Protein AF-K5XKE0-F1 (afdb_monomer_lite)

Structure (mmCIF, N/CA/C/O backbone):
data_AF-K5XKE0-F1
#
_entry.id   AF-K5XKE0-F1
#
loop_
_atom_site.group_PDB
_atom_site.id
_atom_site.type_symbol
_atom_site.label_atom_id
_atom_site.label_alt_id
_atom_site.label_comp_id
_atom_site.label_asym_id
_atom_site.label_entity_id
_atom_site.label_seq_id
_atom_site.pdbx_PDB_ins_code
_atom_site.Cartn_x
_atom_site.Cartn_y
_atom_site.Cartn_z
_atom_site.occupancy
_atom_site.B_iso_or_equiv
_atom_site.auth_seq_id
_atom_site.auth_comp_id
_atom_site.auth_asym_id
_atom_site.auth_atom_id
_atom_site.pdbx_PDB_model_num
ATOM 1 N N . MET A 1 1 ? 7.390 7.926 18.618 1.00 36.25 1 MET A N 1
ATOM 2 C CA . MET A 1 1 ? 7.540 6.797 17.680 1.00 36.25 1 MET A CA 1
ATOM 3 C C . MET A 1 1 ? 6.178 6.136 17.581 1.00 36.25 1 MET A C 1
ATOM 5 O O . MET A 1 1 ? 5.683 5.701 18.612 1.00 36.25 1 MET A O 1
ATOM 9 N N . LYS A 1 2 ? 5.508 6.191 16.423 1.00 45.75 2 LYS A N 1
ATOM 10 C CA . LYS A 1 2 ? 4.276 5.412 16.222 1.00 45.75 2 LYS A CA 1
ATOM 11 C C . LYS A 1 2 ? 4.699 3.941 16.206 1.00 45.75 2 LYS A C 1
ATOM 13 O O . LYS A 1 2 ? 5.655 3.611 15.512 1.00 45.75 2 LYS A O 1
ATOM 18 N N . HIS A 1 3 ? 4.086 3.112 17.042 1.00 51.59 3 HIS A N 1
ATOM 19 C CA . HIS A 1 3 ? 4.340 1.675 17.023 1.00 51.59 3 HIS A CA 1
ATOM 20 C C . HIS A 1 3 ? 3.847 1.109 15.686 1.00 51.59 3 HIS A C 1
ATOM 22 O O . HIS A 1 3 ? 2.799 1.536 15.206 1.00 51.59 3 HIS A O 1
ATOM 28 N N . SER A 1 4 ? 4.616 0.200 15.084 1.00 66.31 4 SER A N 1
ATOM 29 C CA . SER A 1 4 ? 4.174 -0.546 13.904 1.00 66.31 4 SER A CA 1
ATOM 30 C C . SER A 1 4 ? 3.000 -1.443 14.278 1.00 66.31 4 SER A C 1
ATOM 32 O O . SER A 1 4 ? 3.098 -2.232 15.223 1.00 66.31 4 SER A O 1
ATOM 34 N N . GLU A 1 5 ? 1.903 -1.324 13.538 1.00 69.56 5 GLU A N 1
ATOM 35 C CA . GLU A 1 5 ? 0.714 -2.137 13.764 1.00 69.56 5 GLU A CA 1
ATOM 36 C C . GLU A 1 5 ? 0.885 -3.526 13.133 1.00 69.56 5 GLU A C 1
ATOM 38 O O . GLU A 1 5 ? 0.633 -4.526 13.812 1.00 69.56 5 GLU A O 1
ATOM 43 N N . ALA A 1 6 ? 1.421 -3.631 11.907 1.00 68.56 6 ALA A N 1
ATOM 44 C CA . ALA A 1 6 ? 1.561 -4.914 11.213 1.00 68.56 6 ALA A CA 1
ATOM 45 C C . ALA A 1 6 ? 2.436 -5.922 11.973 1.00 68.56 6 ALA A C 1
ATOM 47 O O . ALA A 1 6 ? 2.063 -7.090 12.105 1.00 68.56 6 ALA A O 1
ATOM 48 N N . ALA A 1 7 ? 3.580 -5.486 12.513 1.00 68.38 7 ALA A N 1
ATOM 49 C CA . ALA A 1 7 ? 4.486 -6.388 13.225 1.00 68.38 7 ALA A CA 1
ATOM 50 C C . ALA A 1 7 ? 3.858 -6.959 14.502 1.00 68.38 7 ALA A C 1
ATOM 52 O O . ALA A 1 7 ? 4.050 -8.137 14.808 1.00 68.38 7 ALA A O 1
ATOM 53 N N . SER A 1 8 ? 3.075 -6.149 15.224 1.00 68.75 8 SER A N 1
ATOM 54 C CA . SER A 1 8 ? 2.383 -6.604 16.432 1.00 68.75 8 SER A CA 1
ATOM 55 C C . SER A 1 8 ? 1.362 -7.706 16.126 1.00 68.75 8 SER A C 1
ATOM 57 O O . SER A 1 8 ? 1.310 -8.704 16.843 1.00 68.75 8 SER A O 1
ATOM 59 N N . PHE A 1 9 ? 0.631 -7.594 15.010 1.00 69.62 9 PHE A N 1
ATOM 60 C CA . PHE A 1 9 ? -0.371 -8.588 14.608 1.00 69.62 9 PHE A CA 1
ATOM 61 C C . PHE A 1 9 ? 0.226 -9.892 14.079 1.00 69.62 9 PHE A C 1
ATOM 63 O O . PHE A 1 9 ? -0.380 -10.949 14.245 1.00 69.62 9 PHE A O 1
ATOM 70 N N . LEU A 1 10 ? 1.393 -9.836 13.435 1.00 71.81 10 LEU A N 1
ATOM 71 C CA . LEU A 1 10 ? 2.040 -11.023 12.871 1.00 71.81 10 LEU A CA 1
ATOM 72 C C . LEU A 1 10 ? 2.795 -11.843 13.921 1.00 71.81 10 LEU A C 1
ATOM 74 O O . LEU A 1 10 ? 2.858 -13.066 13.814 1.00 71.81 10 LEU A O 1
ATOM 78 N N . LEU A 1 11 ? 3.382 -11.182 14.921 1.00 73.12 11 LEU A N 1
ATOM 79 C CA . LEU A 1 11 ? 4.292 -11.827 15.870 1.00 73.12 11 LEU A CA 1
ATOM 80 C C . LEU A 1 11 ? 3.627 -12.203 17.197 1.00 73.12 11 LEU A C 1
ATOM 82 O O . LEU A 1 11 ? 4.141 -13.072 17.903 1.00 73.12 11 LEU A O 1
ATOM 86 N N . GLN A 1 12 ? 2.498 -11.580 17.546 1.00 69.00 12 GLN A N 1
ATOM 87 C CA . GLN A 1 12 ? 1.868 -11.755 18.851 1.00 69.00 12 GLN A CA 1
ATOM 88 C C . GLN A 1 12 ? 0.395 -12.142 18.709 1.00 69.00 12 GLN A C 1
ATOM 90 O O . GLN A 1 12 ? -0.429 -11.399 18.185 1.00 69.00 12 GLN A O 1
ATOM 95 N N . THR A 1 13 ? 0.043 -13.331 19.201 1.00 72.25 13 THR A N 1
ATOM 96 C CA . THR A 1 13 ? -1.358 -13.756 19.287 1.00 72.25 13 THR A CA 1
ATOM 97 C C . THR A 1 13 ? -1.984 -13.166 20.547 1.00 72.25 13 THR A C 1
ATOM 99 O O . THR A 1 13 ? -1.726 -13.647 21.649 1.00 72.25 13 THR A O 1
ATOM 102 N N . GLU A 1 14 ? -2.822 -12.143 20.392 1.00 74.62 14 GLU A N 1
ATOM 103 C CA . GLU A 1 14 ? -3.578 -11.544 21.496 1.00 74.62 14 GLU A CA 1
ATOM 104 C C . GLU A 1 14 ? -5.076 -11.507 21.206 1.00 74.62 14 GLU A C 1
ATOM 106 O O . GLU A 1 14 ? -5.518 -11.411 20.059 1.00 74.62 14 GLU A O 1
ATOM 111 N N . PHE A 1 15 ? -5.883 -11.552 22.266 1.00 71.69 15 PHE A N 1
ATOM 112 C CA . PHE A 1 15 ? -7.311 -11.289 22.145 1.00 71.69 15 PHE A CA 1
ATOM 113 C C . PHE A 1 15 ? -7.527 -9.797 21.898 1.00 71.69 15 PHE A C 1
ATOM 115 O O . PHE A 1 15 ? -7.317 -8.979 22.791 1.00 71.69 15 PHE A O 1
ATOM 122 N N . SER A 1 16 ? -7.991 -9.451 20.698 1.00 72.31 16 SER A N 1
ATOM 123 C CA . SER A 1 16 ? -8.361 -8.081 20.349 1.00 72.31 16 SER A CA 1
ATOM 124 C C . SER A 1 16 ? -9.872 -7.927 20.200 1.00 72.31 16 SER A C 1
ATOM 126 O O . SER A 1 16 ? -10.572 -8.820 19.724 1.00 72.31 16 SER A O 1
ATOM 128 N N . SER A 1 17 ? -10.385 -6.765 20.607 1.00 74.31 17 SER A N 1
ATOM 129 C CA . SER A 1 17 ? -11.772 -6.350 20.358 1.00 74.31 17 SER A CA 1
ATOM 130 C C . SER A 1 17 ? -11.982 -5.801 18.940 1.00 74.31 17 SER A C 1
ATOM 132 O O . SER A 1 17 ? -13.122 -5.550 18.538 1.00 74.31 17 SER A O 1
ATOM 134 N N . SER A 1 18 ? -10.892 -5.643 18.185 1.00 76.50 18 SER A N 1
ATOM 135 C CA . SER A 1 18 ? -10.869 -5.231 16.785 1.00 76.50 18 SER A CA 1
ATOM 136 C C . SER A 1 18 ? -10.507 -6.414 15.890 1.00 76.50 18 SER A C 1
ATOM 138 O O . SER A 1 18 ? -9.692 -7.262 16.248 1.00 76.50 18 SER A O 1
ATOM 140 N N . LEU A 1 19 ? -11.122 -6.465 14.710 1.00 82.94 19 LEU A N 1
ATOM 141 C CA . LEU A 1 19 ? -10.772 -7.410 13.655 1.00 82.94 19 LEU A CA 1
ATOM 142 C C . LEU A 1 19 ? -9.806 -6.723 12.691 1.00 82.94 19 LEU A C 1
ATOM 144 O O . LEU A 1 19 ? -10.128 -5.653 12.176 1.00 82.94 19 LEU A O 1
ATOM 148 N N . PHE A 1 20 ? -8.669 -7.357 12.430 1.00 85.44 20 PHE A N 1
ATOM 149 C CA . PHE A 1 20 ? -7.674 -6.882 11.475 1.00 85.44 20 PHE A CA 1
ATOM 150 C C . PHE A 1 20 ? -7.623 -7.821 10.278 1.00 85.44 20 PHE A C 1
ATOM 152 O O . PHE A 1 20 ? -7.700 -9.040 10.434 1.00 85.44 20 PHE A O 1
ATOM 159 N N . HIS A 1 21 ? -7.494 -7.252 9.087 1.00 88.62 21 HIS A N 1
ATOM 160 C CA . HIS A 1 21 ? -7.228 -7.993 7.866 1.00 88.62 21 HIS A CA 1
ATOM 161 C C . HIS A 1 21 ? -5.989 -7.397 7.202 1.00 88.62 21 HIS A C 1
ATOM 163 O O . HIS A 1 21 ? -5.938 -6.197 6.944 1.00 88.62 21 HIS A O 1
ATOM 169 N N . LEU A 1 22 ? -4.985 -8.244 6.987 1.00 91.38 22 LEU A N 1
ATOM 170 C CA . LEU A 1 22 ? -3.705 -7.879 6.394 1.00 91.38 22 LEU A CA 1
ATOM 171 C C . LEU A 1 22 ? -3.660 -8.408 4.965 1.00 91.38 22 LEU A C 1
ATOM 173 O O . LEU A 1 22 ? -3.876 -9.599 4.751 1.00 91.38 22 LEU A O 1
ATOM 177 N N . THR A 1 23 ? -3.371 -7.536 4.004 1.00 93.31 23 THR A N 1
ATOM 178 C CA . THR A 1 23 ? -3.175 -7.916 2.597 1.00 93.31 23 THR A CA 1
ATOM 179 C C . THR A 1 23 ? -1.802 -7.445 2.139 1.00 93.31 23 THR A C 1
ATOM 181 O O . THR A 1 23 ? -1.464 -6.277 2.302 1.00 93.31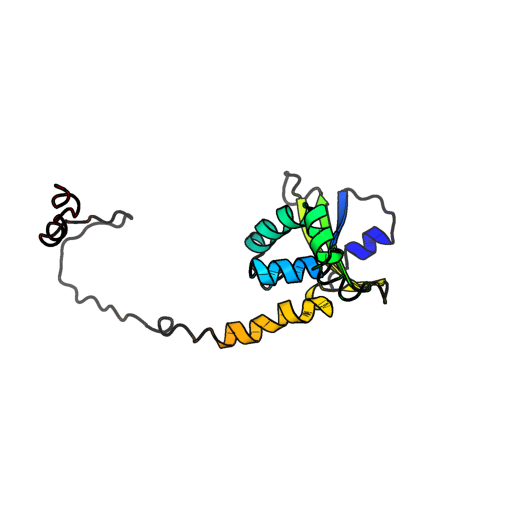 23 THR A O 1
ATOM 184 N N . ALA A 1 24 ? -0.998 -8.354 1.590 1.00 92.88 24 ALA A N 1
ATOM 185 C CA . ALA A 1 24 ? 0.313 -8.026 1.045 1.00 92.88 24 ALA A CA 1
ATOM 186 C C . ALA A 1 24 ? 0.188 -7.670 -0.438 1.00 92.88 24 ALA A C 1
ATOM 188 O O . ALA A 1 24 ? -0.350 -8.451 -1.222 1.00 92.88 24 ALA A O 1
ATOM 189 N N . HIS A 1 25 ? 0.720 -6.512 -0.814 1.00 93.81 25 HIS A N 1
ATOM 190 C CA . HIS A 1 25 ? 0.702 -5.988 -2.173 1.00 93.81 25 HIS A CA 1
ATOM 191 C C . HIS A 1 25 ? 2.125 -5.891 -2.734 1.00 93.81 25 HIS A C 1
ATOM 193 O O . HIS A 1 25 ? 3.034 -5.427 -2.031 1.00 93.81 25 HIS A O 1
ATOM 199 N N . PRO A 1 26 ? 2.343 -6.287 -4.000 1.00 93.00 26 PRO A N 1
ATOM 200 C CA . PRO A 1 26 ? 3.637 -6.141 -4.651 1.00 93.00 26 PRO A CA 1
ATOM 201 C C . PRO A 1 26 ? 3.931 -4.668 -4.957 1.00 93.00 26 PRO A C 1
ATOM 203 O O . PRO A 1 26 ? 3.034 -3.883 -5.271 1.00 93.00 26 PRO A O 1
ATOM 206 N N . THR A 1 27 ? 5.206 -4.282 -4.937 1.00 92.94 27 THR A N 1
ATOM 207 C CA . THR A 1 27 ? 5.631 -2.902 -5.234 1.00 92.94 27 THR A CA 1
ATOM 208 C C . THR A 1 27 ? 5.328 -2.483 -6.679 1.00 92.94 27 THR A C 1
ATOM 210 O O . THR A 1 27 ? 5.072 -1.306 -6.931 1.00 92.94 27 THR A O 1
ATOM 213 N N . SER A 1 28 ? 5.253 -3.435 -7.618 1.00 92.31 28 SER A N 1
ATOM 214 C CA . SER A 1 28 ? 4.862 -3.200 -9.018 1.00 92.31 28 SER A CA 1
ATOM 215 C C . SER A 1 28 ? 3.457 -2.602 -9.159 1.00 92.31 28 SER A C 1
ATOM 217 O O . SER A 1 28 ? 3.218 -1.804 -10.063 1.00 92.31 28 SER A O 1
ATOM 219 N N . LEU A 1 29 ? 2.532 -2.913 -8.241 1.00 93.81 29 LEU A N 1
ATOM 220 C CA . LEU A 1 29 ? 1.193 -2.314 -8.232 1.00 93.81 29 LEU A CA 1
ATOM 221 C C . LEU A 1 29 ? 1.260 -0.788 -8.065 1.00 93.81 29 LEU A C 1
ATOM 223 O O . LEU A 1 29 ? 0.513 -0.052 -8.706 1.00 93.81 29 LEU A O 1
ATOM 227 N N . PHE A 1 30 ? 2.175 -0.302 -7.229 1.00 94.12 30 PHE A N 1
ATOM 228 C CA . PHE A 1 30 ? 2.330 1.126 -6.950 1.00 94.12 30 PHE A CA 1
ATOM 229 C C . PHE A 1 30 ? 3.025 1.867 -8.090 1.00 94.12 30 PHE A C 1
ATOM 231 O O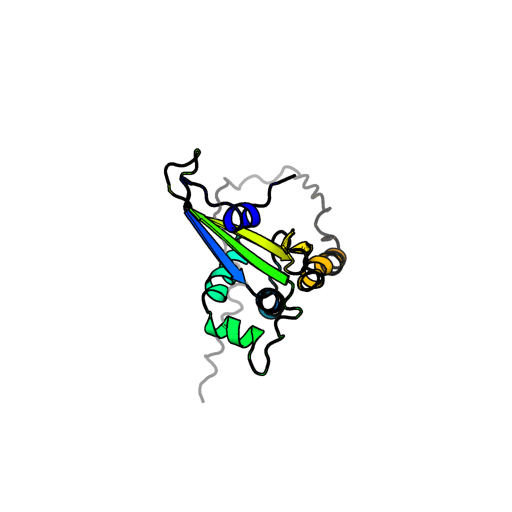 . PHE A 1 30 ? 2.647 2.996 -8.400 1.00 94.12 30 PHE A O 1
ATOM 238 N N . HIS A 1 31 ? 3.982 1.221 -8.758 1.00 92.56 31 HIS A N 1
ATOM 239 C CA . HIS A 1 31 ? 4.564 1.745 -9.997 1.00 92.56 31 HIS A CA 1
ATOM 240 C C . HIS A 1 31 ? 3.520 1.863 -11.100 1.00 92.56 31 HIS A C 1
ATOM 242 O O . HIS A 1 31 ? 3.432 2.901 -11.752 1.00 92.56 31 HIS A O 1
ATOM 248 N N . TYR A 1 32 ? 2.665 0.852 -11.249 1.00 93.69 32 TYR A N 1
ATOM 249 C CA . TYR A 1 32 ? 1.558 0.892 -12.199 1.00 93.69 32 TYR A CA 1
ATOM 250 C C . TYR A 1 32 ? 0.545 2.001 -11.874 1.00 93.69 32 TYR A C 1
ATOM 252 O O . TYR A 1 32 ? 0.156 2.759 -12.762 1.00 93.69 32 TYR A O 1
ATOM 260 N N . LEU A 1 33 ? 0.158 2.157 -10.601 1.00 94.75 33 LEU A N 1
ATOM 261 C CA . LEU A 1 33 ? -0.711 3.256 -10.158 1.00 94.75 33 LEU A CA 1
ATOM 262 C C . LEU A 1 33 ? -0.126 4.626 -10.500 1.00 94.75 33 LEU A C 1
ATOM 264 O O . LEU A 1 33 ? -0.839 5.511 -10.977 1.00 94.75 33 LEU A O 1
ATOM 268 N N . TYR A 1 34 ? 1.177 4.795 -10.295 1.00 93.81 34 TYR A N 1
ATOM 269 C CA . TYR A 1 34 ? 1.853 6.027 -10.659 1.00 93.81 34 TYR A CA 1
ATOM 270 C C . TYR A 1 34 ? 1.872 6.235 -12.175 1.00 93.81 34 TYR A C 1
ATOM 272 O O . TYR A 1 34 ? 1.499 7.301 -12.655 1.00 93.81 34 TYR A O 1
ATOM 280 N N . LYS A 1 35 ? 2.261 5.215 -12.937 1.00 92.31 35 LYS A N 1
ATOM 281 C CA . LYS A 1 35 ? 2.418 5.302 -14.388 1.00 92.31 35 LYS A CA 1
ATOM 282 C C . LYS A 1 35 ? 1.098 5.573 -15.110 1.00 92.31 35 LYS A C 1
ATOM 284 O O . LYS A 1 35 ? 1.055 6.464 -15.952 1.00 92.31 35 LYS A O 1
ATOM 289 N N . GLU A 1 36 ? 0.040 4.838 -14.769 1.00 94.00 36 GLU A N 1
ATOM 290 C CA . GLU A 1 36 ? -1.227 4.901 -15.509 1.00 94.00 36 GLU A CA 1
ATOM 291 C C . GLU A 1 36 ? -2.237 5.885 -14.921 1.00 94.00 36 GLU A C 1
ATOM 293 O O . GLU A 1 36 ? -3.047 6.451 -15.653 1.00 94.00 36 GLU A O 1
ATOM 298 N N . TYR A 1 37 ? -2.190 6.134 -13.609 1.00 94.19 37 TYR A N 1
ATOM 299 C CA . TYR A 1 37 ? -3.157 7.010 -12.940 1.00 94.19 37 TYR A CA 1
ATOM 300 C C . TYR A 1 37 ? -2.531 8.283 -12.368 1.00 94.19 37 TYR A C 1
ATOM 302 O O . TYR A 1 37 ? -3.264 9.142 -11.869 1.00 94.19 37 TYR A O 1
ATOM 310 N N . MET A 1 38 ? -1.202 8.440 -12.441 1.00 93.25 38 MET A N 1
ATOM 311 C CA . MET A 1 38 ? -0.465 9.558 -11.832 1.00 93.25 38 MET A CA 1
ATOM 312 C C . MET A 1 38 ? -0.783 9.695 -10.337 1.00 93.25 38 MET A C 1
ATOM 314 O O . MET A 1 38 ? -0.969 10.796 -9.812 1.00 93.25 38 MET A O 1
ATOM 318 N N . ILE A 1 39 ? -0.900 8.549 -9.659 1.00 94.25 39 ILE A N 1
ATOM 319 C CA . ILE A 1 39 ? -1.212 8.444 -8.234 1.00 94.25 39 ILE A CA 1
ATOM 320 C C . ILE A 1 39 ? -0.038 7.774 -7.521 1.00 94.25 39 ILE A C 1
ATOM 322 O O . ILE A 1 39 ? 0.208 6.582 -7.680 1.00 94.25 39 ILE A O 1
ATOM 326 N N . SER A 1 40 ? 0.659 8.545 -6.690 1.00 93.19 40 SER A N 1
ATOM 327 C CA . SER A 1 40 ? 1.624 8.032 -5.708 1.00 93.19 40 SER A CA 1
ATOM 328 C C . SER A 1 40 ? 0.935 7.725 -4.369 1.00 93.19 40 SER A C 1
ATOM 330 O O . SER A 1 40 ? -0.107 8.327 -4.081 1.00 93.19 40 SER A O 1
ATOM 332 N N . PRO A 1 41 ? 1.511 6.863 -3.510 1.00 93.06 41 PRO A N 1
ATOM 333 C CA . PRO A 1 41 ? 1.004 6.652 -2.156 1.00 93.06 41 PRO A CA 1
ATOM 334 C C . PRO A 1 41 ? 0.896 7.956 -1.341 1.00 93.06 41 PRO A C 1
ATOM 336 O O . PRO A 1 41 ? 1.661 8.903 -1.577 1.00 93.06 41 PRO A O 1
ATOM 339 N N . PRO A 1 42 ? -0.008 8.024 -0.347 1.00 90.44 42 PRO A N 1
ATOM 340 C CA . PRO A 1 42 ? -0.033 9.119 0.614 1.00 90.44 42 PRO A CA 1
ATOM 341 C C . PRO A 1 42 ? 1.327 9.274 1.321 1.00 90.44 42 PRO A C 1
ATOM 343 O O . PRO A 1 42 ? 2.007 8.276 1.570 1.00 90.44 42 PRO A O 1
ATOM 346 N N . PRO A 1 43 ? 1.756 10.507 1.648 1.00 89.00 43 PRO A N 1
ATOM 347 C CA . PRO A 1 43 ? 0.997 11.759 1.575 1.00 89.00 43 PRO A CA 1
ATOM 348 C C . PRO A 1 43 ? 1.116 12.501 0.228 1.00 89.00 43 PRO A C 1
ATOM 350 O O . PRO A 1 43 ? 0.729 13.664 0.143 1.00 89.00 43 PRO A O 1
ATOM 353 N N . ILE A 1 44 ? 1.707 11.893 -0.810 1.00 90.62 44 ILE A N 1
ATOM 354 C CA . ILE A 1 44 ? 1.966 12.585 -2.086 1.00 90.62 44 ILE A CA 1
ATOM 355 C C . ILE A 1 44 ? 0.663 12.853 -2.842 1.00 90.62 44 ILE A C 1
ATOM 357 O O . ILE A 1 44 ? 0.428 13.981 -3.273 1.00 90.62 44 ILE A O 1
ATOM 361 N N . SER A 1 45 ? -0.188 11.834 -2.974 1.00 92.50 45 SER A N 1
ATOM 362 C CA . SER A 1 45 ? -1.551 12.007 -3.487 1.00 92.50 45 SER A CA 1
ATOM 363 C C . SER A 1 45 ? -2.536 12.179 -2.330 1.00 92.50 45 SER A C 1
ATOM 365 O O . SER A 1 45 ? -2.335 11.565 -1.281 1.00 92.50 45 SER A O 1
ATOM 367 N N . PRO A 1 46 ? -3.637 12.934 -2.512 1.00 93.50 46 PRO A N 1
ATOM 368 C CA . PRO A 1 46 ? -4.707 12.994 -1.522 1.00 93.50 46 PRO A CA 1
ATOM 369 C C . PRO A 1 46 ? -5.299 11.607 -1.249 1.00 93.50 46 PRO A C 1
ATOM 371 O O . PRO A 1 46 ? -5.654 10.899 -2.194 1.00 93.50 46 PRO A O 1
ATOM 374 N N . ASP A 1 47 ? -5.485 11.264 0.026 1.00 91.94 47 ASP A N 1
ATOM 375 C CA . ASP A 1 47 ? -5.977 9.956 0.478 1.00 91.94 47 ASP A CA 1
ATOM 376 C C . ASP A 1 47 ? -7.233 9.503 -0.269 1.00 91.94 47 ASP A C 1
ATOM 378 O O . ASP A 1 47 ? -7.285 8.393 -0.786 1.00 91.94 47 ASP A O 1
ATOM 382 N N . VAL A 1 48 ? -8.238 10.377 -0.389 1.00 93.19 48 VAL A N 1
ATOM 383 C CA . VAL A 1 48 ? -9.518 10.043 -1.038 1.00 93.19 48 VAL A CA 1
ATOM 384 C C . VAL A 1 48 ? -9.316 9.603 -2.490 1.00 93.19 48 VAL A C 1
ATOM 386 O O . VAL A 1 48 ? -9.936 8.637 -2.928 1.00 93.19 48 VAL A O 1
ATOM 389 N N . LYS A 1 49 ? -8.428 10.286 -3.224 1.00 94.75 49 LYS A N 1
ATOM 390 C CA . LYS A 1 49 ? -8.111 9.960 -4.621 1.00 94.75 49 LYS A CA 1
ATOM 391 C C . LYS A 1 49 ? -7.266 8.693 -4.713 1.00 94.75 49 LYS A C 1
ATOM 393 O O . LYS A 1 49 ? -7.480 7.881 -5.604 1.00 94.75 49 LYS A O 1
ATOM 398 N N . PHE A 1 50 ? -6.304 8.529 -3.807 1.00 96.75 50 PHE A N 1
ATOM 399 C CA . PHE A 1 50 ? -5.482 7.327 -3.762 1.00 96.75 50 PHE A CA 1
ATOM 400 C C . PHE A 1 50 ? -6.354 6.085 -3.539 1.00 96.75 50 PHE A C 1
ATOM 402 O O . PHE A 1 50 ? -6.333 5.163 -4.350 1.00 96.75 50 PHE A O 1
ATOM 409 N N . TRP A 1 51 ? -7.181 6.092 -2.492 1.00 96.25 51 TRP A N 1
ATOM 410 C CA . TRP A 1 51 ? -8.011 4.947 -2.124 1.00 96.25 51 TRP A CA 1
ATOM 411 C C . TRP A 1 51 ? -9.104 4.637 -3.149 1.00 96.25 51 TRP A C 1
ATOM 413 O O . TRP A 1 51 ? -9.410 3.462 -3.352 1.00 96.25 51 TRP A O 1
ATOM 423 N N . SER A 1 52 ? -9.666 5.646 -3.827 1.00 96.38 52 SER A N 1
ATOM 424 C CA . SER A 1 52 ? -10.692 5.416 -4.854 1.00 96.38 52 SER A CA 1
ATOM 425 C C . SER A 1 52 ? -10.172 4.647 -6.071 1.00 96.38 52 SER A C 1
ATOM 427 O O . SER A 1 52 ? -10.961 3.982 -6.738 1.00 96.38 52 SER A O 1
ATOM 429 N N . VAL A 1 53 ? -8.864 4.708 -6.345 1.00 97.06 53 VAL A N 1
ATOM 430 C CA . VAL A 1 53 ? -8.218 3.965 -7.438 1.00 97.06 53 VAL A CA 1
ATOM 431 C C . VAL A 1 53 ? -7.542 2.695 -6.930 1.00 97.06 53 VAL A C 1
ATOM 433 O O . VAL A 1 53 ? -7.682 1.641 -7.547 1.00 97.06 53 VAL A O 1
ATOM 436 N N . PHE A 1 54 ? -6.845 2.774 -5.793 1.00 97.12 54 PHE A N 1
ATOM 437 C CA . PHE A 1 54 ? -6.108 1.651 -5.219 1.00 97.12 54 PHE A CA 1
ATOM 438 C C . PHE A 1 54 ? -7.019 0.458 -4.923 1.00 97.12 54 PHE A C 1
ATOM 440 O O . PHE A 1 54 ? -6.722 -0.637 -5.381 1.00 97.12 54 PHE A O 1
ATOM 447 N N . ILE A 1 55 ? -8.138 0.664 -4.219 1.00 95.94 55 ILE A N 1
ATOM 448 C CA . ILE A 1 55 ? -9.014 -0.425 -3.749 1.00 95.94 55 ILE A CA 1
ATOM 449 C C . ILE A 1 55 ? -9.561 -1.288 -4.902 1.00 95.94 55 ILE A C 1
ATOM 451 O O . ILE A 1 55 ? -9.314 -2.493 -4.907 1.00 95.94 55 ILE A O 1
ATOM 455 N N . PRO A 1 56 ? -10.270 -0.734 -5.908 1.00 96.44 56 PRO A N 1
ATOM 456 C CA . PRO A 1 56 ? -10.820 -1.565 -6.980 1.00 96.44 56 PRO A CA 1
ATOM 457 C C . PRO A 1 56 ? -9.736 -2.199 -7.862 1.00 96.44 56 PRO A C 1
ATOM 459 O O . PRO A 1 56 ? -10.002 -3.173 -8.563 1.00 96.44 56 PRO A O 1
ATOM 462 N N . LEU A 1 57 ? -8.519 -1.648 -7.886 1.00 95.50 57 LEU A N 1
ATOM 463 C CA . LEU A 1 57 ? -7.404 -2.245 -8.613 1.00 95.50 57 LEU A CA 1
ATOM 464 C C . LEU A 1 57 ? -6.754 -3.383 -7.820 1.00 95.50 57 LEU A C 1
ATOM 466 O O . LEU A 1 57 ? -6.522 -4.446 -8.385 1.00 95.50 57 LEU A O 1
ATOM 470 N N . SER A 1 58 ? -6.491 -3.182 -6.530 1.00 95.25 58 SER A N 1
ATOM 471 C CA . SER A 1 58 ? -5.812 -4.163 -5.682 1.00 95.25 58 SER A CA 1
ATOM 472 C C . SER A 1 58 ? -6.652 -5.423 -5.447 1.00 95.25 58 SER A C 1
ATOM 474 O O . SER A 1 58 ? -6.107 -6.513 -5.299 1.00 95.25 58 SER A O 1
ATOM 476 N N . GLU A 1 59 ? -7.981 -5.304 -5.500 1.00 95.19 59 GLU A N 1
ATOM 477 C CA . GLU A 1 59 ? -8.913 -6.435 -5.410 1.00 95.19 59 GLU A CA 1
ATOM 478 C C . GLU A 1 59 ? -8.977 -7.279 -6.703 1.00 95.19 59 GLU A C 1
ATOM 480 O O . GLU A 1 59 ? -9.461 -8.414 -6.682 1.00 95.19 59 GLU A O 1
ATOM 485 N N . ARG A 1 60 ? -8.452 -6.779 -7.834 1.00 94.94 60 ARG A N 1
ATOM 486 C CA . ARG A 1 60 ? -8.369 -7.519 -9.107 1.00 94.94 60 ARG A CA 1
ATOM 487 C C . ARG A 1 60 ? -7.108 -8.376 -9.151 1.00 94.94 60 ARG A C 1
ATOM 489 O O . ARG A 1 60 ? -6.191 -8.121 -9.927 1.00 94.94 60 ARG A O 1
ATOM 496 N N . THR A 1 61 ? -7.095 -9.427 -8.336 1.00 90.38 61 THR A N 1
ATOM 497 C CA . THR A 1 61 ? -5.937 -10.317 -8.131 1.00 90.38 61 THR A CA 1
ATOM 498 C C . THR A 1 61 ? -5.281 -10.782 -9.428 1.00 90.38 61 THR A C 1
ATOM 500 O O . THR A 1 61 ? -4.074 -10.654 -9.570 1.00 90.38 61 THR A O 1
ATOM 503 N N . HIS A 1 62 ? -6.061 -11.218 -10.421 1.00 93.25 62 HIS A N 1
ATOM 504 C CA . HIS A 1 62 ? -5.517 -11.652 -11.711 1.00 93.25 62 HIS A CA 1
ATOM 505 C C . HIS A 1 62 ? -4.768 -10.537 -12.466 1.00 93.25 62 HIS A C 1
ATOM 507 O O . HIS A 1 62 ? -3.749 -10.797 -13.100 1.00 93.25 62 HIS A O 1
ATOM 513 N N . GLU A 1 63 ? -5.252 -9.292 -12.421 1.00 92.12 63 GLU A N 1
ATOM 514 C CA . GLU A 1 63 ? -4.548 -8.167 -13.050 1.00 92.12 63 GLU A CA 1
ATOM 515 C C . GLU A 1 63 ? -3.258 -7.840 -12.295 1.00 92.12 63 GLU A C 1
ATOM 517 O O . GLU A 1 63 ? -2.216 -7.651 -12.918 1.00 92.12 63 GLU A O 1
ATOM 522 N N . VAL A 1 64 ? -3.310 -7.835 -10.960 1.00 91.75 64 VAL A N 1
ATOM 523 C CA . VAL A 1 64 ? -2.131 -7.622 -10.109 1.00 91.75 64 VAL A CA 1
ATOM 524 C C . VAL A 1 64 ? -1.077 -8.708 -10.357 1.00 91.75 64 VAL A C 1
ATOM 526 O O . VAL A 1 64 ? 0.100 -8.395 -10.530 1.00 91.75 64 VAL A O 1
ATOM 529 N N . ASP A 1 65 ? -1.497 -9.966 -10.483 1.00 91.12 65 ASP A N 1
ATOM 530 C CA . ASP A 1 65 ? -0.615 -11.089 -10.799 1.00 91.12 65 ASP A CA 1
ATOM 531 C C . ASP A 1 65 ? 0.031 -10.934 -12.178 1.00 91.12 65 ASP A C 1
ATOM 533 O O . ASP A 1 65 ? 1.215 -11.223 -12.336 1.00 91.12 65 ASP A O 1
ATOM 537 N N . LEU A 1 66 ? -0.698 -10.438 -13.182 1.00 91.75 66 LEU A N 1
ATOM 538 C CA . LEU A 1 66 ? -0.118 -10.148 -14.495 1.00 91.75 66 LEU A CA 1
ATOM 539 C C . LEU A 1 66 ? 0.899 -9.002 -14.442 1.00 91.75 66 LEU A C 1
ATOM 541 O O . LEU A 1 66 ? 1.921 -9.073 -15.127 1.00 91.75 66 LEU A O 1
ATOM 545 N N . LEU A 1 67 ? 0.658 -7.976 -13.621 1.00 89.69 67 LEU A N 1
ATOM 546 C CA . LEU A 1 67 ? 1.605 -6.875 -13.416 1.00 89.69 67 LEU A CA 1
ATOM 547 C C . LEU A 1 67 ? 2.904 -7.344 -12.747 1.00 89.69 67 LEU A C 1
ATOM 549 O O . LEU A 1 67 ? 3.968 -6.795 -13.032 1.00 89.69 67 LEU A O 1
ATOM 553 N N . SER A 1 68 ? 2.838 -8.347 -11.869 1.00 88.19 68 SER A N 1
ATOM 554 C CA . SER A 1 68 ? 4.013 -8.862 -11.154 1.00 88.19 68 SER A CA 1
ATOM 555 C C . SER A 1 68 ? 4.699 -10.037 -11.855 1.00 88.19 68 SER A C 1
ATOM 557 O O . SER A 1 68 ? 5.925 -10.087 -11.891 1.00 88.19 68 SER A O 1
ATOM 559 N N . PHE A 1 69 ? 3.940 -10.979 -12.412 1.00 87.75 69 PHE A N 1
ATOM 560 C CA . PHE A 1 69 ? 4.429 -12.274 -12.911 1.00 87.75 69 PHE A CA 1
ATOM 561 C C . PHE A 1 69 ? 4.095 -12.538 -14.386 1.00 87.75 69 PHE A C 1
ATOM 563 O O . PHE A 1 69 ? 4.469 -13.581 -14.925 1.00 87.75 69 PHE A O 1
ATOM 570 N N . GLY A 1 70 ? 3.377 -11.630 -15.049 1.00 86.94 70 GLY A N 1
ATOM 571 C CA . GLY A 1 70 ? 3.016 -11.773 -16.454 1.00 86.94 70 GLY A CA 1
ATOM 572 C C . GLY A 1 70 ? 4.198 -11.563 -17.413 1.00 86.94 70 GLY A C 1
ATOM 573 O O . GLY A 1 70 ? 5.262 -11.093 -17.012 1.00 86.94 70 GLY A O 1
ATOM 574 N N . PRO A 1 71 ? 4.014 -11.838 -18.719 1.00 86.25 71 PRO A N 1
ATOM 575 C CA . PRO A 1 71 ? 5.067 -11.693 -19.737 1.00 86.25 71 PRO A CA 1
ATOM 576 C C . PRO A 1 71 ? 5.643 -10.275 -19.864 1.00 86.25 71 PRO A C 1
ATOM 578 O O . PRO A 1 71 ? 6.767 -10.096 -20.327 1.00 86.25 71 PRO A O 1
ATOM 581 N N . HIS A 1 72 ? 4.854 -9.273 -19.474 1.00 83.25 72 HIS A N 1
ATOM 582 C CA . HIS A 1 72 ? 5.232 -7.859 -19.431 1.00 83.25 72 HIS A CA 1
ATOM 583 C C . HIS A 1 72 ? 5.235 -7.307 -18.003 1.00 83.25 72 HIS A C 1
ATOM 585 O O . HIS A 1 72 ? 5.251 -6.092 -17.822 1.00 83.25 72 HIS A O 1
ATOM 591 N N . GLY A 1 73 ? 5.166 -8.187 -17.003 1.00 80.56 73 GLY A N 1
ATOM 592 C CA . GLY A 1 73 ? 5.202 -7.782 -15.613 1.00 80.56 73 GLY A CA 1
ATOM 593 C C . GLY A 1 73 ? 6.546 -7.146 -15.285 1.00 80.56 73 GLY A C 1
ATOM 594 O O . GLY A 1 73 ? 7.592 -7.586 -15.762 1.00 80.56 73 GLY A O 1
ATOM 595 N N . GLU A 1 74 ? 6.525 -6.117 -14.445 1.00 76.19 74 GLU A N 1
ATOM 596 C CA . GLU A 1 74 ? 7.747 -5.439 -13.991 1.00 76.19 74 GLU A CA 1
ATOM 597 C C . GLU A 1 74 ? 8.557 -6.309 -13.012 1.00 76.19 74 GLU A C 1
ATOM 599 O O . GLU A 1 74 ? 9.667 -5.953 -12.614 1.00 76.19 74 GLU A O 1
ATOM 604 N N . GLY A 1 75 ? 8.018 -7.477 -12.646 1.00 68.19 75 GLY A N 1
ATOM 605 C CA . GLY A 1 75 ? 8.557 -8.328 -11.603 1.00 68.19 75 GLY A CA 1
ATOM 606 C C . GLY A 1 75 ? 8.213 -7.793 -10.215 1.00 68.19 75 GLY A C 1
ATOM 607 O O . GLY A 1 75 ? 7.876 -6.626 -10.018 1.00 68.19 75 GLY A O 1
ATOM 608 N N . SER A 1 76 ? 8.364 -8.647 -9.205 1.00 63.06 76 SER A N 1
ATOM 609 C CA . SER A 1 76 ? 8.564 -8.170 -7.836 1.00 63.06 76 SER A CA 1
ATOM 610 C C . SER A 1 76 ? 9.996 -7.637 -7.768 1.00 63.06 76 SER A C 1
ATOM 612 O O . SER A 1 76 ? 10.917 -8.404 -7.497 1.00 63.06 76 SER A O 1
ATOM 614 N N . SER A 1 77 ? 10.200 -6.364 -8.118 1.00 57.53 77 SER A N 1
ATOM 615 C CA . SER A 1 77 ? 11.509 -5.755 -8.438 1.00 57.53 77 SER A CA 1
ATOM 616 C C . SER A 1 77 ? 12.612 -5.937 -7.384 1.00 57.53 77 SER A C 1
ATOM 618 O O . SER A 1 77 ? 13.792 -5.822 -7.700 1.00 57.53 77 SER A O 1
ATOM 620 N N . CYS A 1 78 ? 12.264 -6.328 -6.165 1.00 59.59 78 CYS A N 1
ATOM 621 C CA . CYS A 1 78 ? 13.113 -7.122 -5.292 1.00 59.59 78 CYS A CA 1
ATOM 622 C C . CYS A 1 78 ? 12.158 -7.856 -4.348 1.00 59.59 78 CYS A C 1
ATOM 624 O O . CYS A 1 78 ? 11.409 -7.199 -3.631 1.00 59.59 78 CYS A O 1
ATOM 626 N N . GLY A 1 79 ? 12.114 -9.194 -4.338 1.00 66.81 79 GLY A N 1
ATOM 627 C CA . GLY A 1 79 ? 11.211 -9.985 -3.469 1.00 66.81 79 GLY A CA 1
ATOM 628 C C . GLY A 1 79 ? 11.428 -9.795 -1.957 1.00 66.81 79 GLY A C 1
ATOM 629 O O . GLY A 1 79 ? 10.947 -10.580 -1.147 1.00 66.81 79 GLY A O 1
ATOM 630 N N . THR A 1 80 ? 12.205 -8.784 -1.582 1.00 85.38 80 THR A N 1
ATOM 631 C CA . THR A 1 80 ? 12.561 -8.390 -0.229 1.00 85.38 80 THR A CA 1
ATOM 632 C C . THR A 1 80 ? 11.674 -7.279 0.314 1.00 85.38 80 THR A C 1
ATOM 634 O O . THR A 1 80 ? 11.729 -7.023 1.505 1.00 85.38 80 THR A O 1
ATOM 637 N N . GLU A 1 81 ? 10.869 -6.624 -0.521 1.00 91.12 81 GLU A N 1
ATO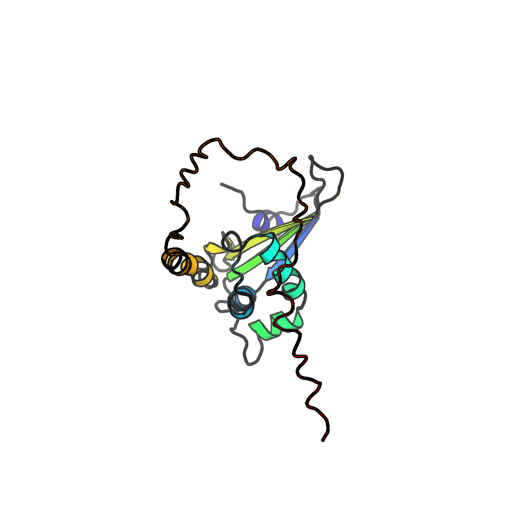M 638 C CA . GLU A 1 81 ? 10.021 -5.502 -0.117 1.00 91.12 81 GLU A CA 1
ATOM 639 C C . GLU A 1 81 ? 8.573 -5.749 -0.528 1.00 91.12 81 GLU A C 1
ATOM 641 O O . GLU A 1 81 ? 8.291 -6.090 -1.678 1.00 91.12 81 GLU A O 1
ATOM 646 N N . ILE A 1 82 ? 7.649 -5.547 0.408 1.00 92.44 82 ILE A N 1
ATOM 647 C CA . ILE A 1 82 ? 6.206 -5.614 0.159 1.00 92.44 82 ILE A CA 1
ATOM 648 C C . ILE A 1 82 ? 5.512 -4.439 0.844 1.00 92.44 82 ILE A C 1
ATOM 650 O O . ILE A 1 82 ? 6.019 -3.883 1.821 1.00 92.44 82 ILE A O 1
ATOM 654 N N . VAL A 1 83 ? 4.334 -4.071 0.347 1.00 94.25 83 VAL A N 1
ATOM 655 C CA . VAL A 1 83 ? 3.464 -3.112 1.033 1.00 94.25 83 VAL A CA 1
ATOM 656 C C . VAL A 1 83 ? 2.319 -3.873 1.676 1.00 94.25 83 VAL A C 1
ATOM 658 O O . VAL A 1 83 ? 1.586 -4.596 1.009 1.00 94.25 83 VAL A O 1
ATOM 661 N N . MET A 1 84 ? 2.155 -3.700 2.977 1.00 94.44 84 MET A N 1
ATOM 662 C CA . MET A 1 84 ? 1.085 -4.284 3.766 1.00 94.44 84 MET A CA 1
ATOM 663 C C . MET A 1 84 ? -0.069 -3.292 3.858 1.00 94.44 84 MET A C 1
ATOM 665 O O . MET A 1 84 ? 0.072 -2.199 4.401 1.00 94.44 84 MET A O 1
ATOM 669 N N . GLU A 1 85 ? -1.224 -3.684 3.342 1.00 95.00 85 GLU A N 1
ATOM 670 C CA . GLU A 1 85 ? -2.485 -3.027 3.642 1.00 95.00 85 GLU A CA 1
ATOM 671 C C . GLU A 1 85 ? -3.062 -3.594 4.936 1.00 95.00 85 GLU A C 1
ATOM 673 O O . GLU A 1 85 ? -3.235 -4.808 5.078 1.00 95.00 85 GLU A O 1
ATOM 678 N N . ILE A 1 86 ? -3.392 -2.697 5.861 1.00 92.81 86 ILE A N 1
ATOM 679 C CA . ILE A 1 86 ? -3.957 -3.024 7.164 1.00 92.81 86 ILE A CA 1
ATOM 680 C C . ILE A 1 86 ? -5.377 -2.475 7.203 1.00 92.81 86 ILE A C 1
ATOM 682 O O . ILE A 1 86 ? -5.602 -1.265 7.181 1.00 92.81 86 ILE A O 1
ATOM 686 N N . LEU A 1 87 ? -6.345 -3.386 7.247 1.00 92.00 87 LEU A N 1
ATOM 687 C CA . LEU A 1 87 ? -7.757 -3.070 7.385 1.00 92.00 87 LEU A CA 1
ATOM 688 C C . LEU A 1 87 ? -8.197 -3.340 8.823 1.00 92.00 87 LEU A C 1
ATOM 690 O O . LEU A 1 87 ? -8.345 -4.494 9.231 1.00 92.00 87 LEU A O 1
ATOM 694 N N . THR A 1 88 ? -8.464 -2.278 9.573 1.00 88.81 88 THR A N 1
ATOM 695 C CA . THR A 1 88 ? -8.895 -2.353 10.971 1.00 88.81 88 THR A CA 1
ATOM 696 C C . THR A 1 88 ? -10.398 -2.128 11.069 1.00 88.81 88 THR A C 1
ATOM 698 O O . THR A 1 88 ? -10.922 -1.079 10.694 1.00 88.81 88 THR A O 1
ATOM 701 N N . ARG A 1 89 ? -11.126 -3.105 11.617 1.00 84.81 89 ARG A N 1
ATOM 702 C CA . ARG A 1 89 ? -12.551 -2.997 11.951 1.00 84.81 89 ARG A CA 1
ATOM 703 C C . ARG A 1 89 ? -12.724 -3.064 13.462 1.00 84.81 89 ARG A C 1
ATOM 705 O O . ARG A 1 89 ? -12.708 -4.145 14.049 1.00 84.81 89 ARG A O 1
ATOM 712 N N . GLY A 1 90 ? -12.952 -1.909 14.078 1.00 76.56 90 GLY A N 1
ATOM 713 C CA . GLY A 1 90 ? -13.057 -1.774 15.530 1.00 76.56 90 GLY A CA 1
ATOM 714 C C . GLY A 1 90 ? -14.220 -0.898 15.985 1.00 76.56 90 GLY A C 1
ATOM 715 O O . GLY A 1 90 ? -14.920 -0.263 15.192 1.00 76.56 90 GLY A O 1
ATOM 716 N N . ASN A 1 91 ? -14.437 -0.881 17.298 1.00 59.59 91 ASN A N 1
ATOM 717 C CA . ASN A 1 91 ? -15.348 0.059 17.937 1.00 59.59 91 ASN A CA 1
ATOM 718 C C . ASN A 1 91 ? -14.587 1.370 18.167 1.00 59.59 91 ASN A C 1
ATOM 720 O O . ASN A 1 91 ? -13.840 1.488 19.136 1.00 59.59 91 ASN A O 1
ATOM 724 N N . ASN A 1 92 ? -14.721 2.333 17.255 1.00 57.78 92 ASN A N 1
ATOM 725 C CA . ASN A 1 92 ? -14.113 3.643 17.451 1.00 57.78 92 ASN A CA 1
ATOM 726 C C . ASN A 1 92 ? -14.795 4.306 18.661 1.00 57.78 92 ASN A C 1
ATOM 728 O O . ASN A 1 92 ? -16.008 4.509 18.658 1.00 57.78 92 ASN A O 1
ATOM 732 N N . SER A 1 93 ? -14.036 4.631 19.710 1.00 56.16 93 SER A N 1
ATOM 733 C CA . SER A 1 93 ? -14.571 5.226 20.945 1.00 56.16 93 SER A CA 1
ATOM 734 C C . SER A 1 93 ? -15.290 6.563 20.708 1.00 56.16 93 SER A C 1
ATOM 736 O O . SER A 1 93 ? -16.070 6.997 21.554 1.00 56.16 93 SER A O 1
ATOM 738 N N . GLN A 1 94 ? -15.079 7.186 19.544 1.00 58.81 94 GLN A N 1
ATOM 739 C CA . GLN A 1 94 ? -15.689 8.452 19.143 1.00 58.81 94 GLN A CA 1
ATOM 740 C C . GLN A 1 94 ? -16.954 8.299 18.275 1.00 58.81 94 GLN A C 1
ATOM 742 O O . GLN A 1 94 ? -17.659 9.280 18.049 1.00 58.81 94 GLN A O 1
ATOM 747 N N . SER A 1 95 ? -17.289 7.094 17.794 1.00 54.22 95 SER A N 1
ATOM 748 C CA . SER A 1 95 ? -18.417 6.880 16.875 1.00 54.22 95 SER A CA 1
ATOM 749 C C . SER A 1 95 ? -19.132 5.556 17.137 1.00 54.22 95 SER A C 1
ATOM 751 O O . SER A 1 95 ? -18.538 4.486 17.085 1.00 54.22 95 SER A O 1
ATOM 753 N N . ARG A 1 96 ? -20.462 5.599 17.314 1.00 57.91 96 ARG A N 1
ATOM 754 C CA . ARG A 1 96 ? -21.309 4.389 17.415 1.00 57.91 96 ARG A CA 1
ATOM 755 C C . ARG A 1 96 ? -21.341 3.553 16.127 1.00 57.91 96 ARG A C 1
ATOM 757 O O . ARG A 1 96 ? -21.893 2.453 16.134 1.00 57.91 96 ARG A O 1
ATOM 764 N N . LYS A 1 97 ? -20.815 4.065 15.010 1.00 58.91 97 LYS A N 1
ATOM 765 C CA . LYS A 1 97 ? -20.729 3.317 13.754 1.00 58.91 97 LYS A CA 1
ATOM 766 C C . LYS A 1 97 ? -19.412 2.549 13.727 1.00 58.91 97 LYS A C 1
ATOM 768 O O . LYS A 1 97 ? -18.349 3.144 13.868 1.00 58.91 97 LYS A O 1
ATOM 773 N N . ARG A 1 98 ? -19.497 1.236 13.487 1.00 63.44 98 ARG A N 1
ATOM 774 C CA . ARG A 1 98 ? -18.343 0.393 13.142 1.00 63.44 98 ARG A CA 1
ATOM 775 C C . ARG A 1 98 ? -17.753 0.911 11.830 1.00 63.44 98 ARG A C 1
ATOM 777 O O . ARG A 1 98 ? -18.250 0.562 10.763 1.00 63.44 98 ARG A O 1
ATOM 784 N N . ALA A 1 99 ? -16.766 1.790 11.926 1.00 76.94 99 ALA A N 1
ATOM 785 C CA . ALA A 1 99 ? -16.000 2.270 10.789 1.00 76.94 99 ALA A CA 1
ATOM 786 C C . ALA A 1 99 ? -14.856 1.291 10.509 1.00 76.94 99 ALA A C 1
ATOM 788 O O . ALA A 1 99 ? -14.375 0.606 11.414 1.00 76.94 99 ALA A O 1
ATOM 789 N N . THR A 1 100 ? -14.469 1.195 9.245 1.00 85.50 100 THR A N 1
ATOM 790 C CA . THR A 1 100 ? -13.296 0.432 8.830 1.00 85.50 100 THR A CA 1
ATOM 791 C C . THR A 1 100 ? -12.223 1.422 8.415 1.00 85.50 100 THR A C 1
ATOM 793 O O . THR A 1 100 ? -12.509 2.347 7.658 1.00 85.50 100 THR A O 1
ATOM 796 N N . GLU A 1 101 ? -11.024 1.253 8.951 1.00 89.75 101 GLU A N 1
ATOM 797 C CA . GLU A 1 101 ? -9.863 2.093 8.674 1.00 89.75 101 GLU A CA 1
ATOM 798 C C . GLU A 1 101 ? -8.875 1.307 7.816 1.00 89.75 101 GLU A C 1
ATOM 800 O O . GLU A 1 101 ? -8.681 0.113 8.047 1.00 89.75 101 GLU A O 1
ATOM 805 N N . ARG A 1 102 ? -8.302 1.968 6.807 1.00 91.69 102 ARG A N 1
ATOM 806 C CA . ARG A 1 102 ? -7.282 1.406 5.917 1.00 91.69 102 ARG A CA 1
ATOM 807 C C . ARG A 1 102 ? -6.002 2.202 6.068 1.00 91.69 102 ARG A C 1
ATOM 809 O O . ARG A 1 102 ? -6.028 3.429 5.972 1.00 91.69 102 ARG A O 1
ATOM 816 N N . THR A 1 103 ? -4.895 1.503 6.249 1.00 93.50 103 THR A N 1
ATOM 817 C CA . THR A 1 103 ? -3.556 2.091 6.268 1.00 93.50 103 THR A CA 1
ATOM 818 C C . THR A 1 103 ? -2.603 1.241 5.434 1.00 93.50 103 THR A C 1
ATOM 820 O O . THR A 1 103 ? -2.873 0.071 5.155 1.00 93.50 103 THR A O 1
ATOM 823 N N . LEU A 1 104 ? -1.509 1.858 4.984 1.00 95.31 104 LEU A N 1
ATOM 824 C CA . LEU A 1 104 ? -0.419 1.174 4.295 1.00 95.31 104 LEU A CA 1
ATOM 825 C C . LEU A 1 104 ? 0.845 1.250 5.142 1.00 95.31 104 LEU A C 1
ATOM 827 O O . LEU A 1 104 ? 1.191 2.314 5.659 1.00 95.31 104 LEU A O 1
ATOM 831 N N . GLU A 1 105 ? 1.553 0.135 5.221 1.00 94.69 105 GLU A N 1
ATOM 832 C CA . GLU A 1 105 ? 2.829 -0.001 5.910 1.00 94.69 105 GLU A CA 1
ATOM 833 C C . GLU A 1 105 ? 3.817 -0.732 4.995 1.00 94.69 105 GLU A C 1
ATOM 835 O O . GLU A 1 105 ? 3.440 -1.649 4.270 1.00 94.69 105 GLU A O 1
ATOM 840 N N . GLY A 1 106 ? 5.077 -0.302 4.968 1.00 93.94 106 GLY A N 1
ATOM 841 C CA . GLY A 1 106 ? 6.126 -1.020 4.252 1.00 93.94 106 GLY A CA 1
ATOM 842 C C . GLY A 1 106 ? 6.626 -2.196 5.084 1.00 93.94 106 GLY A C 1
ATOM 843 O O . GLY A 1 106 ? 6.622 -2.143 6.315 1.00 93.94 106 GLY A O 1
ATOM 844 N N . TRP A 1 107 ? 7.069 -3.260 4.426 1.00 92.62 107 TRP A N 1
ATOM 845 C CA . TRP A 1 107 ? 7.703 -4.386 5.097 1.00 92.62 107 TRP A CA 1
ATOM 846 C C . TRP A 1 107 ? 8.989 -4.781 4.384 1.00 92.62 107 TRP A C 1
ATOM 848 O O . TRP A 1 107 ? 8.979 -5.152 3.207 1.00 92.62 107 TRP A O 1
ATOM 858 N N . ASP A 1 108 ? 10.086 -4.723 5.132 1.00 90.62 108 ASP A N 1
ATOM 859 C CA . ASP A 1 108 ? 11.391 -5.205 4.714 1.00 90.62 108 ASP A CA 1
ATOM 860 C C . ASP A 1 108 ? 11.544 -6.665 5.154 1.00 90.62 108 ASP A C 1
ATOM 862 O O . ASP A 1 108 ? 11.727 -6.980 6.333 1.00 90.62 108 ASP A O 1
ATOM 866 N N . SER A 1 109 ? 11.473 -7.574 4.188 1.00 86.56 109 SER A N 1
ATOM 867 C CA . SER A 1 109 ? 11.610 -9.014 4.391 1.00 86.56 109 SER A CA 1
ATOM 868 C C . SER A 1 109 ? 13.042 -9.445 4.721 1.00 86.56 109 SER A C 1
ATOM 870 O O . SER A 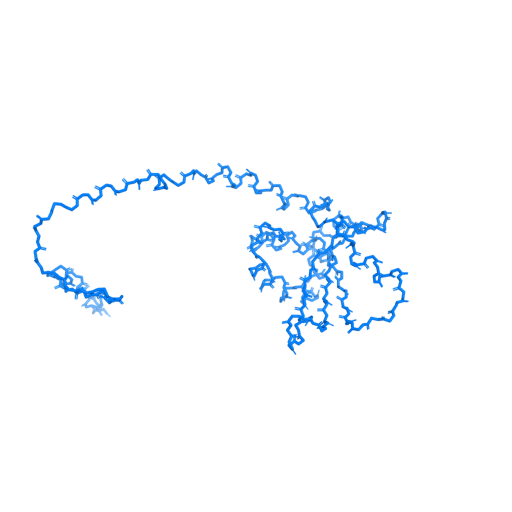1 109 ? 13.208 -10.507 5.316 1.00 86.56 109 SER A O 1
ATOM 872 N N . ILE A 1 110 ? 14.078 -8.658 4.385 1.00 87.44 110 ILE A N 1
ATOM 873 C CA . ILE A 1 110 ? 15.475 -8.979 4.745 1.00 87.44 110 ILE A CA 1
ATOM 874 C C . ILE A 1 110 ? 15.642 -8.855 6.252 1.00 87.44 110 ILE A C 1
ATOM 876 O O . ILE A 1 110 ? 16.140 -9.769 6.909 1.00 87.44 110 ILE A O 1
ATOM 880 N N . HIS A 1 111 ? 15.206 -7.724 6.801 1.00 86.81 111 HIS A N 1
ATOM 881 C CA . HIS A 1 111 ? 15.308 -7.459 8.232 1.00 86.81 111 HIS A CA 1
ATOM 882 C C . HIS A 1 111 ? 14.100 -7.999 9.008 1.00 86.81 111 HIS A C 1
ATOM 884 O O . HIS A 1 111 ? 14.133 -8.037 10.237 1.00 86.81 111 HIS A O 1
ATOM 890 N N . SER A 1 112 ? 13.058 -8.459 8.302 1.00 85.56 112 SER A N 1
ATOM 891 C CA . SER A 1 112 ? 11.769 -8.868 8.870 1.00 85.56 112 SER A CA 1
ATOM 892 C C . SER A 1 112 ? 11.202 -7.787 9.786 1.00 85.56 112 SER A C 1
ATOM 894 O O . SER A 1 112 ? 10.820 -8.057 10.927 1.00 85.56 112 SER A O 1
ATOM 896 N N . GLN A 1 113 ? 11.232 -6.545 9.305 1.00 87.62 113 GLN A N 1
ATOM 897 C CA . GLN A 1 113 ? 10.798 -5.382 10.060 1.00 87.62 113 GLN A CA 1
ATOM 898 C C . GLN A 1 113 ? 9.823 -4.522 9.252 1.00 87.62 113 GLN A C 1
ATOM 900 O O . GLN A 1 113 ? 9.964 -4.381 8.036 1.00 87.62 113 GLN A O 1
ATOM 905 N N . PRO A 1 114 ? 8.862 -3.902 9.944 1.00 91.44 114 PRO A N 1
ATOM 906 C CA . PRO A 1 114 ? 8.020 -2.867 9.374 1.00 91.44 114 PRO A CA 1
ATOM 907 C C . PRO A 1 114 ? 8.810 -1.574 9.134 1.00 91.44 114 PRO A C 1
ATOM 909 O O . PRO A 1 114 ? 9.697 -1.213 9.913 1.00 91.44 114 PRO A O 1
ATOM 912 N N . CYS A 1 115 ? 8.442 -0.834 8.095 1.00 92.88 115 CYS A N 1
ATOM 913 C CA . CYS A 1 115 ? 9.009 0.470 7.763 1.00 92.88 115 CYS A CA 1
ATOM 914 C C . CYS A 1 115 ? 7.953 1.392 7.133 1.00 92.88 115 CYS A C 1
ATOM 916 O O . CYS A 1 115 ? 6.825 0.982 6.842 1.00 92.88 115 CYS A O 1
ATOM 918 N N . ALA A 1 116 ? 8.284 2.671 6.932 1.00 92.31 116 ALA A N 1
ATOM 919 C CA . ALA A 1 116 ? 7.394 3.538 6.172 1.00 92.31 116 ALA A CA 1
ATOM 920 C C . ALA A 1 116 ? 7.387 3.115 4.695 1.00 92.31 116 ALA A C 1
ATOM 922 O O . ALA A 1 116 ? 8.408 2.709 4.148 1.00 92.31 116 ALA A O 1
ATOM 923 N N . VAL A 1 117 ? 6.250 3.275 4.012 1.00 93.38 117 VAL A N 1
ATOM 924 C CA . VAL A 1 117 ? 6.138 2.974 2.569 1.00 93.38 117 VAL A CA 1
ATOM 925 C C . VAL A 1 117 ? 7.144 3.789 1.740 1.00 93.38 117 VAL A C 1
ATOM 927 O O . VAL A 1 117 ? 7.631 3.317 0.718 1.00 93.38 117 VAL A O 1
ATOM 930 N N . SER A 1 118 ? 7.491 4.996 2.201 1.00 92.00 118 SER A N 1
ATOM 931 C CA . SER A 1 118 ? 8.516 5.854 1.595 1.00 92.00 118 SER A CA 1
ATOM 932 C C . SER A 1 118 ? 9.941 5.327 1.722 1.00 92.00 118 SER A C 1
ATOM 934 O O . SER A 1 118 ? 10.798 5.744 0.947 1.00 92.00 118 SER A O 1
ATOM 936 N N . ASP A 1 119 ? 10.193 4.447 2.690 1.00 92.38 119 ASP A N 1
ATOM 937 C CA . ASP A 1 119 ? 11.526 3.920 2.985 1.00 92.38 119 ASP A CA 1
ATOM 938 C C . ASP A 1 119 ? 11.839 2.674 2.146 1.00 92.38 119 ASP A C 1
ATOM 940 O O . ASP A 1 119 ? 12.986 2.235 2.106 1.00 92.38 119 ASP A O 1
ATOM 944 N N . LEU A 1 120 ? 10.836 2.122 1.452 1.00 91.81 120 LEU A N 1
ATOM 945 C CA . LEU A 1 120 ? 11.029 1.030 0.505 1.00 91.81 120 LEU A CA 1
ATOM 946 C C . LEU A 1 120 ? 11.854 1.523 -0.688 1.00 91.81 120 LEU A C 1
ATOM 948 O O . LEU A 1 120 ? 11.471 2.459 -1.406 1.00 91.81 120 LEU A O 1
ATOM 952 N N . GLN A 1 121 ? 12.987 0.870 -0.930 1.00 91.31 121 GLN A N 1
ATOM 953 C CA . GLN A 1 121 ? 13.916 1.213 -1.998 1.00 91.31 121 GLN A CA 1
ATOM 954 C C . GLN A 1 121 ? 13.231 1.138 -3.365 1.00 91.31 121 GLN A C 1
ATOM 956 O O . GLN A 1 121 ? 13.420 2.021 -4.206 1.00 91.31 121 GLN A O 1
ATOM 961 N N . ALA A 1 122 ? 12.379 0.131 -3.573 1.00 89.88 122 ALA A N 1
ATOM 962 C CA . ALA A 1 122 ? 11.622 -0.034 -4.804 1.00 89.88 122 ALA A CA 1
ATOM 963 C C . ALA A 1 122 ? 10.660 1.134 -5.061 1.00 89.88 122 ALA A C 1
ATOM 965 O O . ALA A 1 122 ? 10.411 1.454 -6.219 1.00 89.88 122 ALA A O 1
ATOM 966 N N . LEU A 1 123 ? 10.127 1.785 -4.020 1.00 91.62 123 LEU A N 1
ATOM 967 C CA . LEU A 1 123 ? 9.144 2.870 -4.153 1.00 91.62 123 LEU A CA 1
ATOM 968 C C . LEU A 1 123 ? 9.748 4.270 -4.029 1.00 91.62 123 LEU A C 1
ATOM 970 O O . LEU A 1 123 ? 9.071 5.251 -4.332 1.00 91.62 123 LEU A O 1
ATOM 974 N N . THR A 1 124 ? 11.025 4.379 -3.661 1.00 91.06 124 THR A N 1
ATOM 975 C CA . THR A 1 124 ? 11.754 5.651 -3.530 1.00 91.06 124 THR A CA 1
ATOM 976 C C . THR A 1 124 ? 11.544 6.620 -4.718 1.00 91.06 124 THR A C 1
ATOM 978 O O . THR A 1 124 ? 11.300 7.808 -4.471 1.00 91.06 124 THR A O 1
ATOM 981 N N . PRO A 1 125 ? 11.543 6.179 -6.000 1.00 90.12 125 PRO A N 1
ATOM 982 C CA . PRO A 1 125 ? 11.293 7.075 -7.136 1.00 90.12 125 PRO A CA 1
ATOM 983 C C . PRO A 1 125 ? 9.934 7.790 -7.081 1.00 90.12 125 PRO A C 1
ATOM 985 O O . PRO A 1 125 ? 9.847 8.963 -7.444 1.00 90.12 125 PRO A O 1
ATOM 988 N N . LEU A 1 126 ? 8.896 7.121 -6.563 1.00 91.12 126 LEU A N 1
ATOM 989 C CA . LEU A 1 126 ? 7.522 7.637 -6.508 1.00 91.12 126 LEU A CA 1
ATOM 990 C C . LEU A 1 126 ? 7.364 8.813 -5.533 1.00 91.12 126 LEU A C 1
ATOM 992 O O . LEU A 1 126 ? 6.443 9.622 -5.681 1.00 91.12 126 LEU A O 1
ATOM 996 N N . PHE A 1 127 ? 8.256 8.907 -4.542 1.00 88.31 127 PHE A N 1
ATOM 997 C CA . PHE A 1 127 ? 8.263 9.962 -3.526 1.00 88.31 127 PHE A CA 1
ATOM 998 C C . PHE A 1 127 ? 9.230 11.104 -3.865 1.00 88.31 127 PHE A C 1
ATOM 1000 O O . PHE A 1 127 ? 8.975 12.255 -3.508 1.00 88.31 127 PHE A O 1
ATOM 1007 N N . LEU A 1 128 ? 10.316 10.822 -4.593 1.00 82.00 128 LEU A N 1
ATOM 1008 C CA . LEU A 1 128 ? 11.295 11.835 -5.009 1.00 82.00 128 LEU A CA 1
ATOM 1009 C C . LEU A 1 128 ? 10.765 12.768 -6.106 1.00 82.00 128 LEU A C 1
ATOM 1011 O O . LEU A 1 128 ? 11.139 13.941 -6.161 1.00 82.00 128 LEU A O 1
ATOM 1015 N N . GLN A 1 129 ? 9.868 12.281 -6.965 1.00 63.59 129 GLN A N 1
ATOM 1016 C CA . GLN A 1 129 ? 9.420 13.011 -8.156 1.00 63.59 129 GLN A CA 1
ATOM 1017 C C . GLN A 1 129 ? 8.615 14.290 -7.849 1.00 63.59 129 GLN A C 1
ATOM 1019 O O . GLN A 1 129 ? 8.515 15.176 -8.702 1.00 63.59 129 GLN A O 1
ATOM 1024 N N . LYS A 1 130 ? 8.137 14.456 -6.606 1.00 55.53 130 LYS A N 1
ATOM 1025 C CA . LYS A 1 130 ? 7.520 15.698 -6.117 1.00 55.53 130 LYS A CA 1
ATOM 1026 C C . LYS A 1 130 ? 8.498 16.884 -6.098 1.00 55.53 130 LYS A C 1
ATOM 1028 O O . LYS A 1 130 ? 8.078 17.995 -6.406 1.00 55.53 130 LYS A O 1
ATOM 1033 N N . GLN A 1 131 ? 9.799 16.669 -5.865 1.00 49.59 131 GLN A N 1
ATOM 1034 C CA . GLN A 1 131 ? 10.770 17.775 -5.901 1.00 49.59 131 GLN A CA 1
ATOM 1035 C C . GLN A 1 131 ? 10.939 18.370 -7.308 1.00 49.59 131 GLN A C 1
ATOM 1037 O O . GLN A 1 131 ? 11.217 19.555 -7.440 1.00 49.59 131 GLN A O 1
ATOM 1042 N N . ALA A 1 132 ? 10.719 17.595 -8.374 1.00 48.62 132 ALA A N 1
ATOM 1043 C CA . ALA A 1 132 ? 10.800 18.109 -9.742 1.00 48.62 132 ALA A CA 1
ATOM 1044 C C . ALA A 1 132 ? 9.483 18.751 -10.223 1.00 48.62 132 ALA A C 1
ATOM 1046 O O . ALA A 1 132 ? 9.511 19.668 -11.046 1.00 48.62 132 ALA A O 1
ATOM 1047 N N . ALA A 1 133 ? 8.335 18.286 -9.719 1.00 51.03 133 ALA A N 1
ATOM 1048 C CA . ALA A 1 133 ? 7.020 18.818 -10.079 1.00 51.03 133 ALA A CA 1
ATOM 1049 C C . ALA A 1 133 ? 6.670 20.108 -9.313 1.00 51.03 133 ALA A C 1
ATOM 1051 O O . ALA A 1 133 ? 6.153 21.042 -9.923 1.00 51.03 133 ALA A O 1
ATOM 1052 N N . GLU A 1 134 ? 7.022 20.224 -8.025 1.00 48.84 134 GLU A N 1
ATOM 1053 C CA . GLU A 1 134 ? 6.837 21.471 -7.259 1.00 48.84 134 GLU A CA 1
ATOM 1054 C C . GLU A 1 134 ? 7.790 22.589 -7.712 1.00 48.84 134 GLU A C 1
ATOM 1056 O O . GLU A 1 134 ? 7.405 23.751 -7.696 1.00 48.84 134 GLU A O 1
ATOM 1061 N N . VAL A 1 135 ? 8.984 22.270 -8.228 1.00 46.31 135 VAL A N 1
ATOM 1062 C CA . VAL A 1 135 ? 9.884 23.275 -8.840 1.00 46.31 135 VAL A CA 1
ATOM 1063 C C . VAL A 1 135 ? 9.371 23.763 -10.209 1.00 46.31 135 VAL A C 1
ATOM 1065 O O . VAL A 1 135 ? 9.751 24.841 -10.661 1.00 46.31 135 VAL A O 1
ATOM 1068 N N . ARG A 1 136 ? 8.474 23.015 -10.870 1.00 42.31 136 ARG A N 1
ATOM 1069 C CA . ARG A 1 136 ? 7.788 23.442 -12.109 1.00 42.31 136 ARG A CA 1
ATOM 1070 C C . ARG A 1 136 ? 6.449 24.133 -11.874 1.00 42.31 136 ARG A C 1
ATOM 1072 O O . ARG A 1 136 ? 5.917 24.722 -12.813 1.00 42.31 136 ARG A O 1
ATOM 1079 N N . SER A 1 137 ? 5.936 24.119 -10.647 1.00 48.38 137 SER A N 1
ATOM 1080 C CA . SER A 1 137 ? 4.938 25.089 -10.213 1.00 48.38 137 SER A CA 1
ATOM 1081 C C . SER A 1 137 ? 5.649 26.433 -10.076 1.00 48.38 137 SER A C 1
ATOM 1083 O O . SER A 1 137 ? 6.035 26.841 -8.980 1.00 48.38 137 SER A O 1
ATOM 1085 N N . ALA A 1 138 ? 5.849 27.121 -11.205 1.00 53.50 138 ALA A N 1
ATOM 1086 C CA . ALA A 1 138 ? 6.078 28.557 -11.178 1.00 53.50 138 ALA A CA 1
ATOM 1087 C C . ALA A 1 138 ? 5.042 29.154 -10.209 1.00 53.50 138 ALA A C 1
ATOM 1089 O O . ALA A 1 138 ? 3.871 28.776 -10.314 1.00 53.50 138 ALA A O 1
ATOM 1090 N N . PRO A 1 139 ? 5.442 29.985 -9.229 1.00 57.38 139 PRO A N 1
ATOM 1091 C CA . PRO A 1 139 ? 4.476 30.605 -8.339 1.00 57.38 139 PRO A CA 1
ATOM 1092 C C . PRO A 1 139 ? 3.452 31.293 -9.228 1.00 57.38 139 PRO A C 1
ATOM 1094 O O . PRO A 1 139 ? 3.826 32.104 -10.077 1.00 57.38 139 PRO A O 1
ATOM 1097 N N . ASP A 1 140 ? 2.195 30.877 -9.098 1.00 57.72 140 ASP A N 1
ATOM 1098 C CA . ASP A 1 140 ? 1.096 31.416 -9.878 1.00 57.72 140 ASP A CA 1
ATOM 1099 C C . ASP A 1 140 ? 1.173 32.952 -9.787 1.00 57.72 140 ASP A C 1
ATOM 1101 O O . ASP A 1 140 ? 1.055 33.507 -8.685 1.00 57.72 140 ASP A O 1
ATOM 1105 N N . PRO A 1 141 ? 1.460 33.653 -10.906 1.00 60.56 141 PRO A N 1
ATOM 1106 C CA . PRO A 1 141 ? 1.738 35.086 -10.888 1.00 60.56 141 PRO A CA 1
ATOM 1107 C C . PRO A 1 141 ? 0.525 35.902 -10.426 1.00 60.56 141 PRO A C 1
ATOM 1109 O O . PRO A 1 141 ? 0.652 37.099 -10.174 1.00 60.56 141 PRO A O 1
ATOM 1112 N N . THR A 1 142 ? -0.639 35.263 -10.277 1.00 61.94 142 THR A N 1
ATOM 1113 C CA . THR A 1 142 ? -1.867 35.885 -9.787 1.00 61.94 142 THR A CA 1
ATOM 1114 C C . THR A 1 142 ? -1.967 35.936 -8.258 1.00 61.94 142 THR A C 1
ATOM 1116 O O . THR A 1 142 ? -2.721 36.755 -7.734 1.00 61.94 142 THR A O 1
ATOM 1119 N N . GLN A 1 143 ? -1.162 35.167 -7.508 1.00 61.84 143 GLN A N 1
ATOM 1120 C CA . GLN A 1 143 ? -1.302 35.068 -6.042 1.00 61.84 143 GLN A CA 1
ATOM 1121 C C . GLN A 1 143 ? -0.784 36.274 -5.242 1.00 61.84 143 GLN A C 1
ATOM 1123 O O . GLN A 1 143 ? -0.980 36.333 -4.031 1.00 61.84 143 GLN A O 1
ATOM 1128 N N . ASN A 1 144 ? -0.171 37.262 -5.898 1.00 58.31 144 ASN A N 1
ATOM 1129 C CA . ASN A 1 144 ? 0.262 38.517 -5.267 1.00 58.31 144 ASN A CA 1
ATOM 1130 C C . ASN A 1 144 ? -0.415 39.760 -5.868 1.00 58.31 144 ASN A C 1
ATOM 1132 O O . ASN A 1 144 ? 0.087 40.874 -5.716 1.00 58.31 144 ASN A O 1
ATOM 1136 N N . LEU A 1 145 ? -1.551 39.596 -6.550 1.00 62.12 145 LEU A N 1
ATOM 1137 C CA . LEU A 1 145 ? -2.341 40.730 -7.020 1.00 62.12 145 LEU A CA 1
ATOM 1138 C C . LEU A 1 145 ? -3.297 41.181 -5.910 1.00 62.12 145 LEU A C 1
ATOM 1140 O O . LEU A 1 145 ? -4.392 40.651 -5.743 1.00 62.12 145 LEU A O 1
ATOM 1144 N N . SER A 1 146 ? -2.887 42.187 -5.140 1.00 59.94 146 SER A N 1
ATOM 1145 C CA . SER A 1 146 ? -3.808 42.940 -4.293 1.00 59.94 146 SER A CA 1
ATOM 1146 C C . SER A 1 146 ? -4.648 43.867 -5.176 1.00 59.94 146 SER A C 1
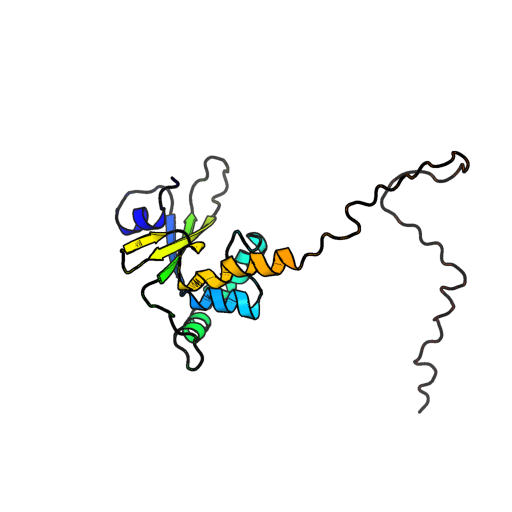ATOM 1148 O O . SER A 1 146 ? -4.191 44.896 -5.673 1.00 59.94 146 SER A O 1
ATOM 1150 N N . PHE A 1 147 ? -5.904 43.494 -5.406 1.00 58.34 147 PHE A N 1
ATOM 1151 C CA . PHE A 1 147 ? -6.879 44.350 -6.075 1.00 58.34 147 PHE A CA 1
ATOM 1152 C C . PHE A 1 147 ? -7.246 45.516 -5.145 1.00 58.34 147 PHE A C 1
ATOM 1154 O O . PHE A 1 147 ? -8.022 45.384 -4.203 1.00 58.34 147 PHE A O 1
ATOM 1161 N N . ASN A 1 148 ? -6.674 46.691 -5.396 1.00 51.38 148 ASN A N 1
ATOM 1162 C CA . ASN A 1 148 ? -7.072 47.932 -4.732 1.00 51.38 148 ASN A CA 1
ATOM 1163 C C . ASN A 1 148 ? -8.347 48.482 -5.398 1.00 51.38 148 ASN A C 1
ATOM 1165 O O . ASN A 1 148 ? -8.317 49.456 -6.147 1.00 51.38 148 ASN A O 1
ATOM 1169 N N . LEU A 1 149 ? -9.481 47.825 -5.149 1.00 55.09 149 LEU A N 1
ATOM 1170 C CA . LEU A 1 149 ? -10.807 48.319 -5.524 1.00 55.09 149 LEU A CA 1
ATOM 1171 C C . LEU A 1 149 ? -11.232 49.420 -4.540 1.00 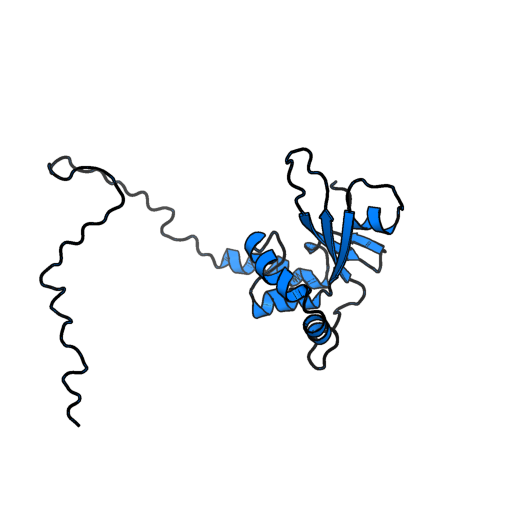55.09 149 LEU A C 1
ATOM 1173 O O . LEU A 1 149 ? -12.059 49.213 -3.657 1.00 55.09 149 LEU A O 1
ATOM 1177 N N . ASN A 1 150 ? -10.665 50.617 -4.694 1.00 54.81 150 ASN A N 1
ATOM 1178 C CA . ASN A 1 150 ? -11.299 51.819 -4.160 1.00 54.81 150 ASN A CA 1
ATOM 1179 C C . ASN A 1 150 ? -12.465 52.167 -5.089 1.00 54.81 150 ASN A C 1
ATOM 1181 O O . ASN A 1 150 ? -12.288 52.873 -6.081 1.00 54.81 150 ASN A O 1
ATOM 1185 N N . LEU A 1 151 ? -13.652 51.629 -4.790 1.00 47.84 151 LEU A N 1
ATOM 1186 C CA . LEU A 1 151 ? -14.893 52.096 -5.402 1.00 47.84 151 LEU A CA 1
ATOM 1187 C C . LEU A 1 151 ? -15.038 53.583 -5.074 1.00 47.84 151 LEU A C 1
ATOM 1189 O O . LEU A 1 151 ? -15.322 53.957 -3.934 1.00 47.84 151 LEU A O 1
ATOM 1193 N N . SER A 1 152 ? -14.867 54.434 -6.080 1.00 45.53 152 SER A N 1
ATOM 1194 C CA . SER A 1 152 ? -15.397 55.786 -6.012 1.00 45.53 152 SER A CA 1
ATOM 1195 C C . SER A 1 152 ? -16.915 55.640 -5.932 1.00 45.53 152 SER A C 1
ATOM 1197 O O . SER A 1 152 ? -17.557 55.203 -6.882 1.00 45.53 152 SER A O 1
ATOM 1199 N N . GLN A 1 153 ? -17.461 55.921 -4.751 1.00 49.97 153 GLN A N 1
ATOM 1200 C CA . GLN A 1 153 ? -18.889 56.016 -4.475 1.00 49.97 153 GLN A CA 1
ATOM 1201 C C . GLN A 1 153 ? -19.524 56.916 -5.538 1.00 49.97 153 GLN A C 1
ATOM 1203 O O . GLN A 1 153 ? -19.272 58.114 -5.498 1.00 49.97 153 GLN A O 1
ATOM 1208 N N . ASN A 1 154 ? -20.230 56.342 -6.519 1.00 50.72 154 ASN A N 1
ATOM 1209 C CA . ASN A 1 154 ? -21.283 56.976 -7.326 1.00 50.72 154 ASN A CA 1
ATOM 1210 C C . ASN A 1 154 ? -21.801 56.008 -8.406 1.00 50.72 154 ASN A C 1
ATOM 1212 O O . ASN A 1 154 ? -21.560 56.189 -9.595 1.00 50.72 154 ASN A O 1
ATOM 1216 N N . SER A 1 155 ? -22.570 55.009 -7.990 1.00 43.81 155 SER A N 1
ATOM 1217 C CA . SER A 1 155 ? -23.701 54.510 -8.777 1.00 43.81 155 SER A CA 1
ATOM 1218 C C . SER A 1 155 ? -24.652 53.799 -7.821 1.00 43.81 155 SER A C 1
ATOM 1220 O O . SER A 1 155 ? -24.373 52.723 -7.297 1.00 43.81 155 SER A O 1
ATOM 1222 N N . ASN A 1 156 ? -25.747 54.489 -7.514 1.00 51.34 156 ASN A N 1
ATOM 1223 C CA . ASN A 1 156 ? -26.914 53.888 -6.892 1.00 51.34 156 ASN A CA 1
ATOM 1224 C C . ASN A 1 156 ? -27.517 52.871 -7.875 1.00 51.34 156 ASN A C 1
ATOM 1226 O O . ASN A 1 156 ? -27.428 53.076 -9.083 1.00 51.34 156 ASN A O 1
ATOM 1230 N N . ASP A 1 157 ? -28.143 51.837 -7.315 1.00 47.88 157 ASP A N 1
ATOM 1231 C CA . ASP A 1 157 ? -28.967 50.809 -7.968 1.00 47.88 157 ASP A CA 1
ATOM 1232 C C . ASP A 1 157 ? -28.248 49.535 -8.447 1.00 47.88 157 ASP A C 1
ATOM 1234 O O . ASP A 1 157 ? -28.040 49.316 -9.633 1.00 47.88 157 ASP A O 1
ATOM 1238 N N . ALA A 1 158 ? -27.970 48.623 -7.509 1.00 41.69 158 ALA A N 1
ATOM 1239 C CA . ALA A 1 158 ? -28.242 47.193 -7.704 1.00 41.69 158 ALA A CA 1
ATOM 1240 C C . ALA A 1 158 ? -28.272 46.471 -6.349 1.00 41.69 158 ALA A C 1
ATOM 1242 O O . ALA A 1 158 ? -27.348 46.545 -5.539 1.00 41.69 158 ALA A O 1
ATOM 1243 N N . VAL A 1 159 ? -29.392 45.812 -6.084 1.00 49.00 159 VAL A N 1
ATOM 1244 C CA . VAL A 1 159 ? -29.785 45.269 -4.788 1.00 49.00 159 VAL A CA 1
ATOM 1245 C C . VAL A 1 159 ? -29.348 43.808 -4.674 1.00 49.00 159 VAL A C 1
ATOM 1247 O O . VAL A 1 159 ? -29.649 43.005 -5.544 1.00 49.00 159 VAL A O 1
ATOM 1250 N N . SER A 1 160 ? -28.771 43.479 -3.519 1.00 42.75 160 SER A N 1
ATOM 1251 C CA . SER A 1 160 ? -28.823 42.182 -2.828 1.00 42.75 160 SER A CA 1
ATOM 1252 C C . SER A 1 160 ? -28.084 40.967 -3.404 1.00 42.75 160 SER A C 1
ATOM 1254 O O . SER A 1 160 ? -28.370 40.434 -4.470 1.00 42.75 160 SER A O 1
ATOM 1256 N N . ALA A 1 161 ? -27.198 40.448 -2.555 1.00 55.88 161 ALA A N 1
ATOM 1257 C CA . ALA A 1 161 ? -26.512 39.180 -2.684 1.00 55.88 161 ALA A CA 1
ATOM 1258 C C . ALA A 1 161 ? -27.476 37.980 -2.602 1.00 55.88 161 ALA A C 1
ATOM 1260 O O . ALA A 1 161 ? -28.064 37.701 -1.558 1.00 55.88 161 ALA A O 1
ATOM 1261 N N . SER A 1 162 ? -27.561 37.226 -3.693 1.00 48.72 162 SER A N 1
ATOM 1262 C CA . SER A 1 162 ? -27.801 35.781 -3.727 1.00 48.72 162 SER A CA 1
ATOM 1263 C C . SER A 1 162 ? -27.244 35.278 -5.059 1.00 48.72 162 SER A C 1
ATOM 1265 O O . SER A 1 162 ? -27.282 36.014 -6.040 1.00 48.72 162 SER A O 1
ATOM 1267 N N . GLY A 1 163 ? -26.663 34.077 -5.085 1.00 54.75 163 GLY A N 1
ATOM 1268 C CA . GLY A 1 163 ? -25.957 33.498 -6.236 1.00 54.75 163 GLY A CA 1
ATOM 1269 C C . GLY A 1 163 ? -26.870 33.194 -7.424 1.00 54.75 163 GLY A C 1
ATOM 1270 O O . GLY A 1 163 ? -27.132 32.038 -7.738 1.00 54.75 163 GLY A O 1
ATOM 1271 N N . THR A 1 164 ? -27.371 34.233 -8.076 1.00 50.97 164 THR A N 1
ATOM 1272 C CA . THR A 1 164 ? -28.145 34.175 -9.309 1.00 50.97 164 THR A CA 1
ATOM 1273 C C . THR A 1 164 ? -27.578 35.243 -10.225 1.00 50.97 164 THR A C 1
ATOM 1275 O O . THR A 1 164 ? -27.708 36.436 -9.963 1.00 50.97 164 THR A O 1
ATOM 1278 N N . ILE A 1 165 ? -26.877 34.796 -11.262 1.00 62.84 165 ILE A N 1
ATOM 1279 C CA . ILE A 1 165 ? -26.362 35.664 -12.315 1.00 62.84 165 ILE A CA 1
ATOM 1280 C C . ILE A 1 165 ? -27.528 35.881 -13.276 1.00 62.84 165 ILE A C 1
ATOM 1282 O O . ILE A 1 165 ? -27.986 34.932 -13.908 1.00 62.84 165 ILE A O 1
ATOM 1286 N N . PHE A 1 166 ? -28.041 37.108 -13.328 1.00 60.56 166 PHE A N 1
ATOM 1287 C CA . PHE A 1 166 ? -28.978 37.511 -14.368 1.00 60.56 166 PHE A CA 1
ATOM 1288 C C . PHE A 1 166 ? -28.166 37.868 -15.607 1.00 60.56 166 PHE A C 1
ATOM 1290 O O . PHE A 1 166 ? -27.392 38.823 -15.587 1.00 60.56 166 PHE A O 1
ATOM 1297 N N . TYR A 1 167 ? -28.308 37.043 -16.638 1.00 72.56 167 TYR A N 1
ATOM 1298 C CA . TYR A 1 167 ? -27.797 37.323 -17.968 1.00 72.56 167 TYR A CA 1
ATOM 1299 C C . TYR A 1 167 ? -28.846 38.151 -18.711 1.00 72.56 167 TYR A C 1
ATOM 1301 O O . TYR A 1 167 ? -30.010 37.747 -18.755 1.00 72.56 167 TYR A O 1
ATOM 1309 N N . ASP A 1 168 ? -28.444 39.311 -19.219 1.00 68.06 168 ASP A N 1
ATOM 1310 C CA . ASP A 1 168 ? -29.271 40.140 -20.092 1.00 68.06 168 ASP A CA 1
ATOM 1311 C C . ASP A 1 168 ? -28.687 39.972 -21.500 1.00 68.06 168 ASP A C 1
ATOM 1313 O O . ASP A 1 168 ? -27.556 40.420 -21.711 1.00 68.06 168 ASP A O 1
ATOM 1317 N N . PRO A 1 169 ? -29.362 39.235 -22.403 1.00 72.50 169 PRO A N 1
ATOM 1318 C CA . PRO A 1 169 ? -28.824 38.948 -23.724 1.00 72.50 169 PRO A CA 1
ATOM 1319 C C . PRO A 1 169 ? -28.666 40.255 -24.488 1.00 72.50 169 PRO A C 1
ATOM 1321 O O . PRO A 1 169 ? -29.613 41.041 -24.613 1.00 72.50 169 PRO A O 1
ATOM 1324 N N . ASP A 1 170 ? -27.448 40.511 -24.951 1.00 74.56 170 ASP A N 1
ATOM 1325 C CA . ASP A 1 170 ? -27.179 41.658 -25.797 1.00 74.56 170 ASP A CA 1
ATOM 1326 C C . ASP A 1 170 ? -27.333 41.273 -27.271 1.00 74.56 170 ASP A C 1
ATOM 1328 O O . ASP A 1 170 ? -27.461 40.112 -27.648 1.00 74.56 170 ASP A O 1
ATOM 1332 N N . SER A 1 171 ? -27.377 42.282 -28.134 1.00 64.81 171 SER A N 1
ATOM 1333 C CA . SER A 1 171 ? -27.608 42.093 -29.568 1.00 64.81 171 SER A CA 1
ATOM 1334 C C . SER A 1 171 ? -26.491 41.324 -30.289 1.00 64.81 171 SER A C 1
ATOM 1336 O O . SER A 1 171 ? -26.577 41.170 -31.505 1.00 64.81 171 SER A O 1
ATOM 1338 N N . ALA A 1 172 ? -25.425 40.921 -29.588 1.00 63.81 172 ALA A N 1
ATOM 1339 C CA . ALA A 1 172 ? -24.368 40.078 -30.127 1.00 63.81 172 ALA A CA 1
ATOM 1340 C C . ALA A 1 172 ? -24.610 38.578 -29.877 1.00 63.81 172 ALA A C 1
ATOM 1342 O O . ALA A 1 172 ? -23.885 37.783 -30.462 1.00 63.81 172 ALA A O 1
ATOM 1343 N N . ASP A 1 173 ? -25.621 38.192 -29.089 1.00 65.62 173 ASP A N 1
ATOM 1344 C CA . ASP A 1 173 ? -26.033 36.785 -28.941 1.00 65.62 173 ASP A CA 1
ATOM 1345 C C . ASP A 1 173 ? -26.852 36.265 -30.133 1.00 65.62 173 ASP A C 1
ATOM 1347 O O . ASP A 1 173 ? -26.898 35.067 -30.349 1.00 65.62 173 ASP A O 1
ATOM 1351 N N . ASP A 1 174 ? -27.456 37.144 -30.940 1.00 60.50 174 ASP A N 1
ATOM 1352 C CA . ASP A 1 174 ? -28.130 36.758 -32.196 1.00 60.50 174 ASP A CA 1
ATOM 1353 C C . ASP A 1 174 ? -27.125 36.624 -33.373 1.00 60.50 174 ASP A C 1
ATOM 1355 O O . ASP A 1 174 ? -27.527 36.501 -34.531 1.00 60.50 174 ASP A O 1
ATOM 1359 N N . ILE A 1 175 ? -25.808 36.752 -33.129 1.00 60.91 175 ILE A N 1
ATOM 1360 C CA . ILE A 1 175 ? -24.781 36.836 -34.190 1.00 60.91 175 ILE A CA 1
ATOM 1361 C C . ILE A 1 175 ? -24.171 35.479 -34.583 1.00 60.91 175 ILE A C 1
ATOM 1363 O O . ILE A 1 175 ? -23.338 35.436 -35.491 1.00 60.91 175 ILE A O 1
ATOM 1367 N N . ASP A 1 176 ? -24.567 34.392 -33.921 1.00 62.72 176 ASP A N 1
ATOM 1368 C CA . ASP A 1 176 ? -24.146 33.017 -34.212 1.00 62.72 176 ASP A CA 1
ATOM 1369 C C . ASP A 1 176 ? -25.302 32.069 -34.594 1.00 62.72 176 ASP A C 1
ATOM 1371 O O . ASP A 1 176 ? -25.062 30.880 -34.786 1.00 62.72 176 ASP A O 1
ATOM 1375 N N . ASP A 1 177 ? -26.503 32.612 -34.834 1.00 59.41 177 ASP A N 1
ATOM 1376 C CA . ASP A 1 177 ? -27.699 31.912 -35.347 1.00 59.41 177 ASP A CA 1
ATOM 1377 C C . ASP A 1 177 ? -27.607 31.524 -36.850 1.00 59.41 177 ASP A C 1
ATOM 1379 O O . ASP A 1 177 ? -28.598 31.110 -37.453 1.00 59.41 177 ASP A O 1
ATOM 1383 N N . ASP A 1 178 ? -26.428 31.632 -37.481 1.00 60.84 178 ASP A N 1
ATOM 1384 C CA . ASP A 1 178 ? -26.157 30.986 -38.778 1.00 60.84 178 ASP A CA 1
ATOM 1385 C C . ASP A 1 178 ? -25.948 29.480 -38.530 1.00 60.84 178 ASP A C 1
ATOM 1387 O O . ASP A 1 178 ? -24.821 28.974 -38.460 1.00 60.84 178 ASP A O 1
ATOM 1391 N N . ASP A 1 179 ? -27.065 28.777 -38.346 1.00 62.19 179 ASP A N 1
ATOM 1392 C CA . ASP A 1 179 ? -27.131 27.336 -38.134 1.00 62.19 179 ASP A CA 1
ATOM 1393 C C . ASP A 1 179 ? -26.494 26.621 -39.355 1.00 62.19 179 ASP A C 1
ATOM 1395 O O . ASP A 1 179 ? -26.977 26.729 -40.488 1.00 62.19 179 ASP A O 1
ATOM 1399 N N . PRO A 1 180 ? -25.354 25.918 -39.191 1.00 61.94 180 PRO A N 1
ATOM 1400 C CA . PRO A 1 180 ? -24.566 25.378 -40.304 1.00 61.94 180 PRO A CA 1
ATOM 1401 C C . PRO A 1 180 ? -25.209 24.150 -40.977 1.00 61.94 180 PRO A C 1
ATOM 1403 O O . PRO A 1 180 ? -24.542 23.443 -41.740 1.00 61.94 180 PRO A O 1
ATOM 1406 N N . ASP A 1 181 ? -26.469 23.848 -40.667 1.00 64.38 181 ASP A N 1
ATOM 1407 C CA . ASP A 1 181 ? -27.272 22.793 -41.277 1.00 64.38 181 ASP A CA 1
ATOM 1408 C C . ASP A 1 181 ? -28.219 23.296 -42.386 1.00 64.38 181 ASP A C 1
ATOM 1410 O O . ASP A 1 181 ? -28.681 22.466 -43.173 1.00 64.38 181 ASP A O 1
ATOM 1414 N N . ASP A 1 182 ? -28.408 24.614 -42.549 1.00 63.12 182 ASP A N 1
ATOM 1415 C CA . ASP A 1 182 ? -29.236 25.217 -43.617 1.00 63.12 182 ASP A CA 1
ATOM 1416 C C . ASP A 1 182 ? -28.585 25.176 -45.025 1.00 63.12 182 ASP A C 1
ATOM 1418 O O . ASP A 1 182 ? -29.249 25.417 -46.034 1.00 63.12 182 ASP A O 1
ATOM 1422 N N . ASP A 1 183 ? -27.303 24.796 -45.126 1.00 64.31 183 ASP A N 1
ATOM 1423 C CA . ASP A 1 183 ? -26.578 24.591 -46.398 1.00 64.31 183 ASP A CA 1
ATOM 1424 C C . ASP A 1 183 ? -26.535 23.111 -46.857 1.00 64.31 183 ASP A C 1
ATOM 1426 O O . ASP A 1 183 ? -25.859 22.769 -47.835 1.00 64.31 183 ASP A O 1
ATOM 1430 N N . LEU A 1 184 ? -27.244 22.197 -46.180 1.00 61.28 184 LEU A N 1
ATOM 1431 C CA . LEU A 1 184 ? -27.284 20.768 -46.528 1.00 61.28 184 LEU A CA 1
ATOM 1432 C C . LEU A 1 184 ? -28.471 20.381 -47.427 1.00 61.28 184 LEU A C 1
ATOM 1434 O O . LEU A 1 184 ? -29.126 19.367 -47.200 1.00 61.28 184 LEU A O 1
ATOM 1438 N N . ASP A 1 185 ? -28.684 21.122 -48.514 1.00 62.62 185 ASP A N 1
ATOM 1439 C CA . ASP A 1 185 ? -29.436 20.628 -49.675 1.00 62.62 185 ASP A CA 1
ATOM 1440 C C . ASP A 1 185 ? -28.458 20.044 -50.720 1.00 62.62 185 ASP A C 1
ATOM 1442 O O . ASP A 1 185 ? -28.102 20.701 -51.705 1.00 62.62 185 ASP A O 1
ATOM 1446 N N . ILE A 1 186 ? -28.016 18.789 -50.513 1.00 57.59 186 ILE A N 1
ATOM 1447 C CA . ILE A 1 186 ? -27.341 17.959 -51.540 1.00 57.59 186 ILE A CA 1
ATOM 1448 C C . ILE A 1 186 ? -27.950 16.562 -51.686 1.00 57.59 186 ILE A C 1
ATOM 1450 O O . ILE A 1 186 ? -28.249 15.910 -50.660 1.00 57.59 186 ILE A O 1
#

Sequence (186 aa):
MKHSEAASFLLQTEFSSSLFHLTAHPTSLFHYLYKEYMISPPPISPDVKFWSVFIPLSERTHEVDLLSFGPHGEGSSCGTEIVMEILTRGNNSQSRKRATERTLEGWDSIHSQPCAVSDLQALTPLFLQKQAAEVRSAPDPTQNLSFNLNLSQNSNDAVSASGTIFYDPDSADDIDDDDPDDDLDI

pLDDT: mean 75.86, std 17.3, range [36.25, 97.12]

Foldseek 3Di:
DPDDPVVCVVPDDDDDQKDKDKDKAQLLLQVCCCVPVVDHDPPVDPPVSNCVPSVVSVVPVVVSCCLAPNPPHPHSVDPQKIKMWMWIFHDDPVDPDRDIDIDIWMAGNVVRDIDHPCPPPSRVVSVVCVVVVVVVPPPPPPPPDDPPPPPPPDDDDDDDDDPDDDDDDDPCVVVPPPPVCVPPPD

Radius of gyration: 27.33 Å; chains: 1; bounding box: 45×71×74 Å

Secondary structure (DSSP, 8-state):
-PPPHHHHHHH-----SSEEEEEEE-HHHHHHHHHHH--PTTTTS-HHHHHHHHHHHHT-HHHHHHHHHSTT----SSTTEEEEEEEEE---TT-SS--EEEEEEEEETTTTEEE-GGG-TTTHHHHHTHHHHHTTS---TTTT--------S---------S-------TTGGGS---TTTT---

Organism: Agaricus bisporus var. burnettii (strain JB137-S8 / ATCC MYA-4627 / FGSC 10392) (NCBI:txid597362)